Protein AF-A0A8K0U6N4-F1 (afdb_monomer_lite)

Structure (mmCIF, N/CA/C/O backbone):
data_AF-A0A8K0U6N4-F1
#
_entry.id   AF-A0A8K0U6N4-F1
#
loop_
_atom_site.group_PDB
_atom_site.id
_atom_site.type_symbol
_atom_site.label_atom_id
_atom_site.label_alt_id
_atom_site.label_comp_id
_atom_site.label_asym_id
_atom_site.label_entity_id
_atom_site.label_seq_id
_atom_site.pdbx_PDB_ins_code
_atom_site.Cartn_x
_atom_site.Cartn_y
_atom_site.Cartn_z
_atom_site.occupancy
_atom_site.B_iso_or_equiv
_atom_site.auth_seq_id
_atom_site.auth_comp_id
_atom_site.auth_asym_id
_atom_site.auth_atom_id
_atom_site.pdbx_PDB_model_num
ATOM 1 N N . MET A 1 1 ? 34.857 47.439 77.488 1.00 45.62 1 MET A N 1
ATOM 2 C CA . MET A 1 1 ? 34.926 46.274 76.583 1.00 45.62 1 MET A CA 1
ATOM 3 C C . MET A 1 1 ? 33.512 45.780 76.358 1.00 45.62 1 MET A C 1
ATOM 5 O O . MET A 1 1 ? 32.897 45.385 77.329 1.00 45.62 1 MET A O 1
ATOM 9 N N . VAL A 1 2 ? 33.003 45.946 75.138 1.00 42.19 2 VAL A N 1
ATOM 10 C CA . VAL A 1 2 ? 32.066 45.113 74.354 1.00 42.19 2 VAL A CA 1
ATOM 11 C C . VAL A 1 2 ? 31.707 46.017 73.170 1.00 42.19 2 VAL A C 1
ATOM 13 O O . VAL A 1 2 ? 31.103 47.072 73.342 1.00 42.19 2 VAL A O 1
ATOM 16 N N . ALA A 1 3 ? 32.222 45.656 71.997 1.00 39.75 3 ALA A N 1
ATOM 17 C CA . ALA A 1 3 ? 32.051 46.373 70.743 1.00 39.75 3 ALA A CA 1
ATOM 18 C C . ALA A 1 3 ? 30.715 45.976 70.097 1.00 39.75 3 ALA A C 1
ATOM 20 O O . ALA A 1 3 ? 30.423 44.788 69.971 1.00 39.75 3 ALA A O 1
ATOM 21 N N . GLY A 1 4 ? 29.921 46.972 69.701 1.00 43.84 4 GLY A N 1
ATOM 22 C CA . GLY A 1 4 ? 28.714 46.806 68.894 1.00 43.84 4 GLY A CA 1
ATOM 23 C C . GLY A 1 4 ? 29.023 47.072 67.423 1.00 43.84 4 GLY A C 1
ATOM 24 O O . GLY A 1 4 ? 29.523 48.141 67.078 1.00 43.84 4 GLY A O 1
ATOM 25 N N . ALA A 1 5 ? 28.745 46.086 66.574 1.00 53.66 5 ALA A N 1
ATOM 26 C CA . ALA A 1 5 ? 28.823 46.185 65.121 1.00 53.66 5 ALA A CA 1
ATOM 27 C C . ALA A 1 5 ? 27.539 46.821 64.547 1.00 53.66 5 ALA A C 1
ATOM 29 O O . ALA A 1 5 ? 26.450 46.486 65.022 1.00 53.66 5 ALA A O 1
ATOM 30 N N . PRO A 1 6 ? 27.623 47.693 63.525 1.00 60.56 6 PRO A N 1
ATOM 31 C CA . PRO A 1 6 ? 26.456 48.139 62.778 1.00 60.56 6 PRO A CA 1
ATOM 32 C C . PRO A 1 6 ? 26.225 47.314 61.501 1.00 60.56 6 PRO A C 1
ATOM 34 O O . PRO A 1 6 ? 27.148 46.795 60.878 1.00 60.56 6 PRO A O 1
ATOM 37 N N . LEU A 1 7 ? 24.943 47.224 61.152 1.00 50.50 7 LEU A N 1
ATOM 38 C CA . LEU A 1 7 ? 24.339 46.510 60.029 1.00 50.50 7 LEU A CA 1
ATOM 39 C C . LEU A 1 7 ? 24.737 47.095 58.663 1.00 50.50 7 LEU A C 1
ATOM 41 O O . LEU A 1 7 ? 24.575 48.293 58.425 1.00 50.50 7 LEU A O 1
ATOM 45 N N . GLU A 1 8 ? 25.162 46.228 57.741 1.00 49.00 8 GLU A N 1
ATOM 46 C CA . GLU A 1 8 ? 25.305 46.537 56.316 1.00 49.00 8 GLU A CA 1
ATOM 47 C C . GLU A 1 8 ? 23.951 46.439 55.595 1.00 49.00 8 GLU A C 1
ATOM 49 O O . GLU A 1 8 ? 23.263 45.417 55.615 1.00 49.00 8 GLU A O 1
ATOM 54 N N . SER A 1 9 ? 23.575 47.543 54.948 1.00 49.53 9 SER A N 1
ATOM 55 C CA . SER A 1 9 ? 22.410 47.681 54.076 1.00 49.53 9 SER A CA 1
ATOM 56 C C . SER A 1 9 ? 22.772 47.220 52.665 1.00 49.53 9 SER A C 1
ATOM 58 O O . SER A 1 9 ? 23.579 47.852 51.981 1.00 49.53 9 SER A O 1
ATOM 60 N N . ASN A 1 10 ? 22.178 46.110 52.229 1.00 49.31 10 ASN A N 1
ATOM 61 C CA . ASN A 1 10 ? 22.407 45.536 50.910 1.00 49.31 10 ASN A CA 1
ATOM 62 C C . ASN A 1 10 ? 21.401 46.127 49.904 1.00 49.31 10 ASN A C 1
ATOM 64 O O . ASN A 1 10 ? 20.212 45.804 49.916 1.00 49.31 10 ASN A O 1
ATOM 68 N N . ARG A 1 11 ? 21.883 47.027 49.037 1.00 43.56 11 ARG A N 1
ATOM 69 C CA . ARG A 1 11 ? 21.166 47.535 47.857 1.00 43.56 11 ARG A CA 1
ATOM 70 C C . ARG A 1 11 ? 21.052 46.412 46.823 1.00 43.56 11 ARG A C 1
ATOM 72 O O . ARG A 1 11 ? 22.068 45.903 46.361 1.00 43.56 11 ARG A O 1
ATOM 79 N N . HIS A 1 12 ? 19.840 46.077 46.394 1.00 52.84 12 HIS A N 1
ATOM 80 C CA . HIS A 1 12 ? 19.612 45.381 45.126 1.00 52.84 12 HIS A CA 1
ATOM 81 C C . HIS A 1 12 ? 18.947 46.344 44.144 1.00 52.84 12 HIS A C 1
ATOM 83 O O . HIS A 1 12 ? 17.895 46.918 44.419 1.00 52.84 12 HIS A O 1
ATOM 89 N N . GLN A 1 13 ? 19.637 46.559 43.025 1.00 50.81 13 GLN A N 1
ATOM 90 C CA . GLN A 1 13 ? 19.155 47.273 41.851 1.00 50.81 13 GLN A CA 1
ATOM 91 C C . GLN A 1 13 ? 18.183 46.369 41.089 1.00 50.81 13 GLN A C 1
ATOM 93 O O . GLN A 1 13 ? 18.574 45.317 40.590 1.00 50.81 13 GLN A O 1
ATOM 98 N N . SER A 1 14 ? 16.934 46.807 40.970 1.00 45.50 14 SER A N 1
ATOM 99 C CA . SER A 1 14 ? 15.988 46.293 39.983 1.00 45.50 14 SER A CA 1
ATOM 100 C C . SER A 1 14 ? 16.224 47.033 38.666 1.00 45.50 14 SER A C 1
ATOM 102 O O . SER A 1 14 ? 16.053 48.249 38.605 1.00 45.50 14 SER A O 1
ATOM 104 N N . GLN A 1 15 ? 16.640 46.316 37.621 1.00 49.53 15 GLN A N 1
ATOM 105 C CA . GLN A 1 15 ? 16.594 46.820 36.250 1.00 49.53 15 GLN A CA 1
ATOM 106 C C . GLN A 1 15 ? 15.197 46.568 35.680 1.00 49.53 15 GLN A C 1
ATOM 108 O O . GLN A 1 15 ? 14.804 45.432 35.423 1.00 49.53 15 GLN A O 1
ATOM 113 N N . GLU A 1 16 ? 14.459 47.656 35.490 1.00 44.66 16 GLU A N 1
ATOM 114 C CA . GLU A 1 16 ? 13.289 47.730 34.623 1.00 44.66 16 GLU A CA 1
ATOM 115 C C . GLU A 1 16 ? 13.753 47.596 33.164 1.00 44.66 16 GLU A C 1
ATOM 117 O O . GLU A 1 16 ? 14.616 48.352 32.715 1.00 44.66 16 GLU A O 1
ATOM 122 N N . HIS A 1 17 ? 13.190 46.646 32.409 1.00 46.03 17 HIS A N 1
ATOM 123 C CA . HIS A 1 17 ? 13.290 46.655 30.949 1.00 46.03 17 HIS A CA 1
ATOM 124 C C . HIS A 1 17 ? 11.939 47.020 30.350 1.00 46.03 17 HIS A C 1
ATOM 126 O O . HIS A 1 17 ? 10.897 46.447 30.668 1.00 46.03 17 HIS A O 1
ATOM 132 N N . ASN A 1 18 ? 12.012 48.059 29.532 1.00 50.31 18 ASN A N 1
ATOM 133 C CA . ASN A 1 18 ? 10.928 48.915 29.118 1.00 50.31 18 ASN A CA 1
ATOM 134 C C . ASN A 1 18 ? 10.265 48.397 27.835 1.00 50.31 18 ASN A C 1
ATOM 136 O O . ASN A 1 18 ? 10.856 47.689 27.021 1.00 50.31 18 ASN A O 1
ATOM 140 N N . GLN A 1 19 ? 9.002 48.768 27.699 1.00 46.59 19 GLN A N 1
ATOM 141 C CA . GLN A 1 19 ? 8.044 48.338 26.694 1.00 46.59 19 GLN A CA 1
ATOM 142 C C . GLN A 1 19 ? 8.405 48.888 25.306 1.00 46.59 19 GLN A C 1
ATOM 144 O O . GLN A 1 19 ? 8.585 50.095 25.149 1.00 46.59 19 GLN A O 1
ATOM 149 N N . HIS A 1 20 ? 8.420 48.039 24.272 1.00 49.59 20 HIS A N 1
ATOM 150 C CA . HIS A 1 20 ? 8.428 48.503 22.884 1.00 49.59 20 HIS A CA 1
ATOM 151 C C . HIS A 1 20 ? 7.026 48.459 22.274 1.00 49.59 20 HIS A C 1
ATOM 153 O O . HIS A 1 20 ? 6.472 47.421 21.923 1.00 49.59 20 HIS A O 1
ATOM 159 N N . HIS A 1 21 ? 6.487 49.667 22.161 1.00 44.38 21 HIS A N 1
ATOM 160 C CA . HIS A 1 21 ? 5.320 50.091 21.408 1.00 44.38 21 HIS A CA 1
ATOM 161 C C . HIS A 1 21 ? 5.663 50.094 19.903 1.00 44.38 21 HIS A C 1
ATOM 163 O O . HIS A 1 21 ? 6.606 50.778 19.498 1.00 44.38 21 HIS A O 1
ATOM 169 N N . HIS A 1 22 ? 4.918 49.377 19.055 1.00 50.81 22 HIS A N 1
ATOM 170 C CA . HIS A 1 22 ? 4.984 49.554 17.598 1.00 50.81 22 HIS A CA 1
ATOM 171 C C . HIS A 1 22 ? 3.608 49.895 17.035 1.00 50.81 22 HIS A C 1
ATOM 173 O O . HIS A 1 22 ? 2.690 49.080 16.991 1.00 50.81 22 HIS A O 1
ATOM 179 N N . GLN A 1 23 ? 3.505 51.163 16.641 1.00 49.72 23 GLN A N 1
ATOM 180 C CA . GLN A 1 23 ? 2.385 51.765 15.942 1.00 49.72 23 GLN A CA 1
ATOM 181 C C . GLN A 1 23 ? 2.444 51.464 14.442 1.00 49.72 23 GLN A C 1
ATOM 183 O O . GLN A 1 23 ? 3.504 51.334 13.832 1.00 49.72 23 GLN A O 1
ATOM 188 N N . HIS A 1 24 ? 1.248 51.419 13.867 1.00 44.00 24 HIS A N 1
ATOM 189 C CA . HIS A 1 24 ? 0.934 51.357 12.450 1.00 44.00 24 HIS A CA 1
ATOM 190 C C . HIS A 1 24 ? 1.654 52.406 11.587 1.00 44.00 24 HIS A C 1
ATOM 192 O O . HIS A 1 24 ? 1.633 53.596 11.900 1.00 44.00 24 HIS A O 1
ATOM 198 N N . ARG A 1 25 ? 2.092 51.998 10.385 1.00 40.59 25 ARG A N 1
ATOM 199 C CA . ARG A 1 25 ? 1.968 52.841 9.184 1.00 40.59 25 ARG A CA 1
ATOM 200 C C . ARG A 1 25 ? 1.923 52.004 7.891 1.00 40.59 25 ARG A C 1
ATOM 202 O O . ARG A 1 25 ? 2.748 51.108 7.735 1.00 40.59 25 ARG A O 1
ATOM 209 N N . PRO A 1 26 ? 0.995 52.289 6.957 1.00 52.84 26 PRO A N 1
ATOM 210 C CA . PRO A 1 26 ? 0.909 51.609 5.667 1.00 52.84 26 PRO A CA 1
ATOM 211 C C . PRO A 1 26 ? 1.826 52.263 4.620 1.00 52.84 26 PRO A C 1
ATOM 213 O O . PRO A 1 26 ? 1.837 53.487 4.470 1.00 52.84 26 PRO A O 1
ATOM 216 N N . SER A 1 27 ? 2.548 51.441 3.854 1.00 47.81 27 SER A N 1
ATOM 217 C CA . SER A 1 27 ? 3.303 51.882 2.677 1.00 47.81 27 SER A CA 1
ATOM 218 C C . SER A 1 27 ? 2.513 51.667 1.385 1.00 47.81 27 SER A C 1
ATOM 220 O O . SER A 1 27 ? 2.108 50.565 1.027 1.00 47.81 27 SER A O 1
ATOM 222 N N . ARG A 1 28 ? 2.326 52.809 0.725 1.00 40.88 28 ARG A N 1
ATOM 223 C CA . ARG A 1 28 ? 1.897 53.113 -0.644 1.00 40.88 28 ARG A CA 1
ATOM 224 C C . ARG A 1 28 ? 2.209 52.032 -1.696 1.00 40.88 28 ARG A C 1
ATOM 226 O O . ARG A 1 28 ? 3.366 51.692 -1.917 1.00 40.88 28 ARG A O 1
ATOM 233 N N . ARG A 1 29 ? 1.175 51.622 -2.443 1.00 48.38 29 ARG A N 1
ATOM 234 C CA . ARG A 1 29 ? 1.291 51.101 -3.818 1.00 48.38 29 ARG A CA 1
ATOM 235 C C . ARG A 1 29 ? 1.344 52.279 -4.803 1.00 48.38 29 ARG A C 1
ATOM 237 O O . ARG A 1 29 ? 0.510 53.176 -4.669 1.00 48.38 29 ARG A O 1
ATOM 244 N N . PRO A 1 30 ? 2.244 52.286 -5.798 1.00 50.94 30 PRO A N 1
ATOM 245 C CA . PRO A 1 30 ? 2.120 53.169 -6.948 1.00 50.94 30 PRO A CA 1
ATOM 246 C C . PRO A 1 30 ? 1.080 52.643 -7.948 1.00 50.94 30 PRO A C 1
ATOM 248 O O . PRO A 1 30 ? 0.985 51.446 -8.220 1.00 50.94 30 PRO A O 1
ATOM 251 N N . GLN A 1 31 ? 0.296 53.591 -8.458 1.00 43.12 31 GLN A N 1
ATOM 252 C CA . GLN A 1 31 ? -0.611 53.478 -9.595 1.00 43.12 31 GLN A CA 1
ATOM 253 C C . GLN A 1 31 ? 0.171 53.165 -10.878 1.00 43.12 31 GLN A C 1
ATOM 255 O O . GLN A 1 31 ? 1.184 53.807 -11.149 1.00 43.12 31 GLN A O 1
ATOM 260 N N . GLN A 1 32 ? -0.361 52.269 -11.708 1.00 47.28 32 GLN A N 1
ATOM 261 C CA . GLN A 1 32 ? -0.166 52.318 -13.155 1.00 47.28 32 GLN A CA 1
ATOM 262 C C . GLN A 1 32 ? -1.549 52.329 -13.810 1.00 47.28 32 GLN A C 1
ATOM 264 O O . GLN A 1 32 ? -2.402 51.489 -13.521 1.00 47.28 32 GLN A O 1
ATOM 269 N N . GLN A 1 33 ? -1.767 53.382 -14.592 1.00 46.66 33 GLN A N 1
ATOM 270 C CA . GLN A 1 33 ? -2.938 53.650 -15.418 1.00 46.66 33 GLN A CA 1
ATOM 271 C C . GLN A 1 33 ? -2.837 52.919 -16.773 1.00 46.66 33 GLN A C 1
ATOM 273 O O . GLN A 1 33 ? -1.771 52.394 -17.095 1.00 46.66 33 GLN A O 1
ATOM 278 N N . PRO A 1 34 ? -3.943 52.863 -17.541 1.00 55.12 34 PRO A N 1
ATOM 279 C CA . PRO A 1 34 ? -4.076 52.053 -18.747 1.00 55.12 34 PRO A CA 1
ATOM 280 C C . PRO A 1 34 ? -3.639 52.816 -20.006 1.00 55.12 34 PRO A C 1
ATOM 282 O O . PRO A 1 34 ? -3.883 54.016 -20.111 1.00 55.12 34 PRO A O 1
ATOM 285 N N . GLU A 1 35 ? -3.085 52.108 -20.991 1.00 43.91 35 GLU A N 1
ATOM 286 C CA . GLU A 1 35 ? -2.998 52.606 -22.367 1.00 43.91 35 GLU A CA 1
ATOM 287 C C . GLU A 1 35 ? -4.100 51.984 -23.229 1.00 43.91 35 GLU A C 1
ATOM 289 O O . GLU A 1 35 ? -4.393 50.788 -23.166 1.00 43.91 35 GLU A O 1
ATOM 294 N N . GLN A 1 36 ? -4.728 52.858 -24.007 1.00 45.41 36 GLN A N 1
ATOM 295 C CA . GLN A 1 36 ? -5.829 52.630 -24.927 1.00 45.41 36 GLN A CA 1
ATOM 296 C C . GLN A 1 36 ? -5.455 53.314 -26.258 1.00 45.41 36 GLN A C 1
ATOM 298 O O . GLN A 1 36 ? -4.772 54.337 -26.224 1.00 45.41 36 GLN A O 1
ATOM 303 N N . TYR A 1 37 ? -5.998 52.791 -27.369 1.00 38.38 37 TYR A N 1
ATOM 304 C CA . TYR A 1 37 ? -5.916 53.239 -28.781 1.00 38.38 37 TYR A CA 1
ATOM 305 C C . TYR A 1 37 ? -4.653 52.763 -29.543 1.00 38.38 37 TYR A C 1
ATOM 307 O O . TYR A 1 37 ? -3.554 52.814 -29.017 1.00 38.38 37 TYR A O 1
ATOM 315 N N . ASP A 1 38 ? -4.741 52.151 -30.733 1.00 41.00 38 ASP A N 1
ATOM 316 C CA . ASP A 1 38 ? -5.473 52.620 -31.918 1.00 41.00 38 ASP A CA 1
ATOM 317 C C . ASP A 1 38 ? -6.154 51.537 -32.785 1.00 41.00 38 ASP A C 1
ATOM 319 O O . ASP A 1 38 ? -5.669 50.418 -32.968 1.00 41.00 38 ASP A O 1
ATOM 323 N N . LEU A 1 39 ? -7.277 51.954 -33.381 1.00 45.25 39 LEU A N 1
ATOM 324 C CA . LEU A 1 39 ? -7.905 51.384 -34.573 1.00 45.25 39 LEU A CA 1
ATOM 325 C C . LEU A 1 39 ? -7.041 51.687 -35.809 1.00 45.25 39 LEU A C 1
ATOM 327 O O . LEU A 1 39 ? -6.725 52.850 -36.051 1.00 45.25 39 LEU A O 1
ATOM 331 N N . GLN A 1 40 ? -6.849 50.713 -36.705 1.00 41.75 40 GLN A N 1
ATOM 332 C CA . GLN A 1 40 ? -6.892 51.044 -38.130 1.00 41.75 40 GLN A CA 1
ATOM 333 C C . GLN A 1 40 ? -7.451 49.921 -39.004 1.00 41.75 40 GLN A C 1
ATOM 335 O O . GLN A 1 40 ? -7.125 48.741 -38.905 1.00 41.75 40 GLN A O 1
ATOM 340 N N . GLU A 1 41 ? -8.363 50.380 -39.842 1.00 45.12 41 GLU A N 1
ATOM 341 C CA . GLU A 1 41 ? -9.251 49.719 -40.772 1.00 45.12 41 GLU A CA 1
ATOM 342 C C . GLU A 1 41 ? -8.537 49.485 -42.112 1.00 45.12 41 GLU A C 1
ATOM 344 O O . GLU A 1 41 ? -7.894 50.390 -42.640 1.00 45.12 41 GLU A O 1
ATOM 349 N N . SER A 1 42 ? -8.670 48.300 -42.716 1.00 42.00 42 SER A N 1
ATOM 350 C CA . SER A 1 42 ? -8.530 48.135 -44.172 1.00 42.00 42 SER A CA 1
ATOM 351 C C . SER A 1 42 ? -9.310 46.915 -44.661 1.00 42.00 42 SER A C 1
ATOM 353 O O . SER A 1 42 ? -8.859 45.774 -44.585 1.00 42.00 42 SER A O 1
ATOM 355 N N . GLN A 1 43 ? -10.495 47.169 -45.210 1.00 46.34 43 GLN A N 1
ATOM 356 C CA . GLN A 1 43 ? -11.152 46.264 -46.149 1.00 46.34 43 GLN A CA 1
ATOM 357 C C . GLN A 1 43 ? -10.506 46.416 -47.536 1.00 46.34 43 GLN A C 1
ATOM 359 O O . GLN A 1 43 ? -10.302 47.549 -47.971 1.00 46.34 43 GLN A O 1
ATOM 364 N N . LYS A 1 44 ? -10.290 45.310 -48.269 1.00 43.00 44 LYS A N 1
ATOM 365 C CA . LYS A 1 44 ? -10.818 45.089 -49.641 1.00 43.00 44 LYS A CA 1
ATOM 366 C C . LYS A 1 44 ? -10.263 43.821 -50.319 1.00 43.00 44 LYS A C 1
ATOM 368 O O . LYS A 1 44 ? -9.069 43.663 -50.511 1.00 43.00 44 LYS A O 1
ATOM 373 N N . HIS A 1 45 ? -11.217 42.981 -50.735 1.00 40.31 45 HIS A N 1
ATOM 374 C CA . HIS A 1 45 ? -11.318 42.191 -51.975 1.00 40.31 45 HIS A CA 1
ATOM 375 C C . HIS A 1 45 ? -10.081 41.572 -52.659 1.00 40.31 45 HIS A C 1
ATOM 377 O O . HIS A 1 45 ? -9.264 42.281 -53.231 1.00 40.31 45 HIS A O 1
ATOM 383 N N . THR A 1 46 ? -10.127 40.245 -52.876 1.00 39.88 46 THR A N 1
ATOM 384 C CA . THR A 1 46 ? -10.272 39.572 -54.205 1.00 39.88 46 THR A CA 1
ATOM 385 C C . THR A 1 46 ? -10.322 38.037 -54.023 1.00 39.88 46 THR A C 1
ATOM 387 O O . THR A 1 46 ? -9.492 37.455 -53.344 1.00 39.88 46 THR A O 1
ATOM 390 N N . LYS A 1 47 ? -11.453 37.387 -54.339 1.00 41.06 47 LYS A N 1
ATOM 391 C CA . LYS A 1 47 ? -11.735 36.553 -55.534 1.00 41.06 47 LYS A CA 1
ATOM 392 C C . LYS A 1 47 ? -10.833 35.318 -55.758 1.00 41.06 47 LYS A C 1
ATOM 394 O O . LYS A 1 47 ? -9.683 35.447 -56.141 1.00 41.06 47 LYS A O 1
ATOM 399 N N . ASN A 1 48 ? -11.494 34.154 -55.686 1.00 43.16 48 ASN A N 1
ATOM 400 C CA . ASN A 1 48 ? -11.344 32.930 -56.491 1.00 43.16 48 ASN A CA 1
ATOM 401 C C . ASN A 1 48 ? -9.940 32.382 -56.796 1.00 43.16 48 ASN A C 1
ATOM 403 O O . ASN A 1 48 ? -9.228 32.932 -57.631 1.00 43.16 48 ASN A O 1
ATOM 407 N N . LYS A 1 49 ? -9.705 31.127 -56.382 1.00 41.59 49 LYS A N 1
ATOM 408 C CA . LYS A 1 49 ? -9.493 30.022 -57.339 1.00 41.59 49 LYS A CA 1
ATOM 409 C C . LYS A 1 49 ? -9.640 28.647 -56.684 1.00 41.59 49 LYS A C 1
ATOM 411 O O . LYS A 1 49 ? -9.008 28.329 -55.685 1.00 41.59 49 LYS A O 1
ATOM 416 N N . GLN A 1 50 ? -10.502 27.854 -57.313 1.00 46.69 50 GLN A N 1
ATOM 417 C CA . GLN A 1 50 ? -10.606 26.406 -57.194 1.00 46.69 50 GLN A CA 1
ATOM 418 C C . GLN A 1 50 ? -9.252 25.749 -57.496 1.00 46.69 50 GLN A C 1
ATOM 420 O O . GLN A 1 50 ? -8.549 26.171 -58.414 1.00 46.69 50 GLN A O 1
ATOM 425 N N . GLY A 1 51 ? -8.924 24.685 -56.765 1.00 37.53 51 GLY A N 1
ATOM 426 C CA . GLY A 1 51 ? -7.706 23.915 -56.991 1.00 37.53 51 GLY A CA 1
ATOM 427 C C . GLY A 1 51 ? -7.694 22.589 -56.242 1.00 37.53 51 GLY A C 1
ATOM 428 O O . GLY A 1 51 ? -7.160 22.509 -55.148 1.00 37.53 51 GLY A O 1
ATOM 429 N N . TYR A 1 52 ? -8.287 21.577 -56.875 1.00 38.22 52 TYR A N 1
ATOM 430 C CA . TYR A 1 52 ? -7.856 20.176 -56.910 1.00 38.22 52 TYR A CA 1
ATOM 431 C C . TYR A 1 52 ? -7.541 19.409 -55.611 1.00 38.22 52 TYR A C 1
ATOM 433 O O . TYR A 1 52 ? -6.536 19.598 -54.932 1.00 38.22 52 TYR A O 1
ATOM 441 N N . TYR A 1 53 ? -8.361 18.377 -55.406 1.00 45.41 53 TYR A N 1
ATOM 442 C CA . TYR A 1 53 ? -8.115 17.210 -54.571 1.00 45.41 53 TYR A CA 1
ATOM 443 C C . TYR A 1 53 ? -6.781 16.522 -54.900 1.00 45.41 53 TYR A C 1
ATOM 445 O O . TYR A 1 53 ? -6.534 16.133 -56.042 1.00 45.41 53 TYR A O 1
ATOM 453 N N . LYS A 1 54 ? -5.981 16.241 -53.868 1.00 43.06 54 LYS A N 1
ATOM 454 C CA . LYS A 1 54 ? -5.029 15.124 -53.876 1.00 43.06 54 LYS A CA 1
ATOM 455 C C . LYS A 1 54 ? -5.062 14.446 -52.509 1.00 43.06 54 LYS A C 1
ATOM 457 O O . LYS A 1 54 ? -4.397 14.856 -51.567 1.00 43.06 54 LYS A O 1
ATOM 462 N N . GLN A 1 55 ? -5.901 13.417 -52.406 1.00 45.34 55 GLN A N 1
ATOM 463 C CA . GLN A 1 55 ? -5.872 12.468 -51.300 1.00 45.34 55 GLN A CA 1
ATOM 464 C C . GLN A 1 55 ? -4.586 11.644 -51.419 1.00 45.34 55 GLN A C 1
ATOM 466 O O . GLN A 1 55 ? -4.516 10.683 -52.183 1.00 45.34 55 GLN A O 1
ATOM 471 N N . THR A 1 56 ? -3.550 12.016 -50.674 1.00 40.47 56 THR A N 1
ATOM 472 C CA . THR A 1 56 ? -2.440 1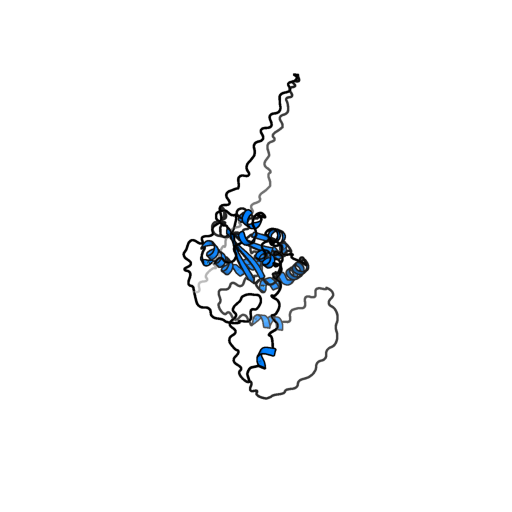1.111 -50.380 1.00 40.47 56 THR A CA 1
ATOM 473 C C . THR A 1 56 ? -2.905 10.148 -49.299 1.00 40.47 56 THR A C 1
ATOM 475 O O . THR A 1 56 ? -2.960 10.447 -48.109 1.00 40.47 56 THR A O 1
ATOM 478 N N . LYS A 1 57 ? -3.302 8.961 -49.754 1.00 46.12 57 LYS A N 1
ATOM 479 C CA . LYS A 1 57 ? -3.596 7.799 -48.924 1.00 46.12 57 LYS A CA 1
ATOM 480 C C . LYS A 1 57 ? -2.269 7.261 -48.380 1.00 46.12 57 LYS A C 1
ATOM 482 O O . LYS A 1 57 ? -1.741 6.272 -48.874 1.00 46.12 57 LYS A O 1
ATOM 487 N N . THR A 1 58 ? -1.703 7.942 -47.388 1.00 42.91 58 THR A N 1
ATOM 488 C CA . THR A 1 58 ? -0.601 7.395 -46.596 1.00 42.91 58 THR A CA 1
ATOM 489 C C . THR A 1 58 ? -1.195 6.300 -45.723 1.00 42.91 58 THR A C 1
ATOM 491 O O . THR A 1 58 ? -1.805 6.572 -44.689 1.00 42.91 58 THR A O 1
ATOM 494 N N . GLN A 1 59 ? -1.063 5.051 -46.173 1.00 50.53 59 GLN A N 1
ATOM 495 C CA . GLN A 1 59 ? -1.174 3.887 -45.305 1.00 50.53 59 GLN A CA 1
ATOM 496 C C . GLN A 1 59 ? -0.130 4.057 -44.197 1.00 50.53 59 GLN A C 1
ATOM 498 O O . GLN A 1 59 ? 1.042 3.734 -44.371 1.00 50.53 59 GLN A O 1
ATOM 503 N N . LYS A 1 60 ? -0.554 4.603 -43.053 1.00 44.00 60 LYS A N 1
ATOM 504 C CA . LYS A 1 60 ? 0.124 4.358 -41.787 1.00 44.00 60 LYS A CA 1
ATOM 505 C C . LYS A 1 60 ? 0.011 2.857 -41.554 1.00 44.00 60 LYS A C 1
ATOM 507 O O . LYS A 1 60 ? -1.036 2.377 -41.127 1.00 44.00 60 LYS A O 1
ATOM 512 N N . GLN A 1 61 ? 1.072 2.124 -41.882 1.00 42.59 61 GLN A N 1
ATOM 513 C CA . GLN A 1 61 ? 1.329 0.863 -41.205 1.00 42.59 61 GLN A CA 1
ATOM 514 C C . GLN A 1 61 ? 1.216 1.153 -39.704 1.00 42.59 61 GLN A C 1
ATOM 516 O O . GLN A 1 61 ? 1.816 2.135 -39.247 1.00 42.59 61 GLN A O 1
ATOM 521 N N . PRO A 1 62 ? 0.426 0.386 -38.937 1.00 44.72 62 PRO A N 1
ATOM 522 C CA . PRO A 1 62 ? 0.560 0.431 -37.498 1.00 44.72 62 PRO A CA 1
ATOM 523 C C . PRO A 1 62 ? 2.010 0.042 -37.218 1.00 44.72 62 PRO A C 1
ATOM 525 O O . PRO A 1 62 ? 2.415 -1.091 -37.472 1.00 44.72 62 PRO A O 1
ATOM 528 N N . GLN A 1 63 ? 2.813 1.014 -36.781 1.00 41.47 63 GLN A N 1
ATOM 529 C CA . GLN A 1 63 ? 4.038 0.711 -36.064 1.00 41.47 63 GLN A CA 1
ATOM 530 C C . GLN A 1 63 ? 3.579 -0.146 -34.891 1.00 41.47 63 GLN A C 1
ATOM 532 O O . GLN A 1 63 ? 2.987 0.361 -33.942 1.00 41.47 63 GLN A O 1
ATOM 537 N N . GLN A 1 64 ? 3.759 -1.460 -35.017 1.00 47.97 64 GLN A N 1
ATOM 538 C CA . GLN A 1 64 ? 3.885 -2.320 -33.860 1.00 47.97 64 GLN A CA 1
ATOM 539 C C . GLN A 1 64 ? 5.030 -1.695 -33.070 1.00 47.97 64 GLN A C 1
ATOM 541 O O . GLN A 1 64 ? 6.189 -1.798 -33.474 1.00 47.97 64 GLN A O 1
ATOM 546 N N . GLU A 1 65 ? 4.689 -0.934 -32.026 1.00 52.88 65 GLU A N 1
ATOM 547 C CA . GLU A 1 65 ? 5.633 -0.631 -30.961 1.00 52.88 65 GLU A CA 1
ATOM 548 C C . GLU A 1 65 ? 6.249 -1.979 -30.610 1.00 52.88 65 GLU A C 1
ATOM 550 O O . GLU A 1 65 ? 5.534 -2.896 -30.205 1.00 52.88 65 GLU A O 1
ATOM 555 N N . GLN A 1 66 ? 7.542 -2.134 -30.902 1.00 48.62 66 GLN A N 1
ATOM 556 C CA . GLN A 1 66 ? 8.303 -3.291 -30.468 1.00 48.62 66 GLN A CA 1
ATOM 557 C C . GLN A 1 66 ? 8.155 -3.327 -28.956 1.00 48.62 66 GLN A C 1
ATOM 559 O O . GLN A 1 66 ? 8.748 -2.521 -28.239 1.00 48.62 66 GLN A O 1
ATOM 564 N N . GLU A 1 67 ? 7.270 -4.204 -28.500 1.00 55.78 67 GLU A N 1
ATOM 565 C CA . GLU A 1 67 ? 7.022 -4.463 -27.101 1.00 55.78 67 GLU A CA 1
ATOM 566 C C . GLU A 1 67 ? 8.327 -5.039 -26.565 1.00 55.78 67 GLU A C 1
ATOM 568 O O . GLU A 1 67 ? 8.654 -6.206 -26.779 1.00 55.78 67 GLU A O 1
ATOM 573 N N . VAL A 1 68 ? 9.150 -4.165 -25.979 1.00 60.53 68 VAL A N 1
ATOM 574 C CA . VAL A 1 68 ? 10.375 -4.562 -25.297 1.00 60.53 68 VAL A CA 1
ATOM 575 C C . VAL A 1 68 ? 9.913 -5.459 -24.163 1.00 60.53 68 VAL A C 1
ATOM 577 O O . VAL A 1 68 ? 9.370 -4.989 -23.164 1.00 60.53 68 VAL A O 1
ATOM 580 N N . HIS A 1 69 ? 10.030 -6.763 -24.389 1.00 60.81 69 HIS A N 1
ATOM 581 C CA . HIS A 1 69 ? 9.632 -7.779 -23.442 1.00 60.81 69 HIS A CA 1
ATOM 582 C C . HIS A 1 69 ? 10.477 -7.575 -22.185 1.00 60.81 69 HIS A C 1
ATOM 584 O O . HIS A 1 69 ? 11.688 -7.820 -22.197 1.00 60.81 69 HIS A O 1
ATOM 590 N N . ASP A 1 70 ? 9.839 -7.062 -21.128 1.00 62.66 70 ASP A N 1
ATOM 591 C CA . ASP A 1 70 ? 10.431 -6.868 -19.807 1.00 62.66 70 ASP A CA 1
ATOM 592 C C . ASP A 1 70 ? 10.823 -8.232 -19.254 1.00 62.66 70 ASP A C 1
ATOM 594 O O . ASP A 1 70 ? 10.083 -8.894 -18.526 1.00 62.66 70 ASP A O 1
ATOM 598 N N . THR A 1 71 ? 12.002 -8.683 -19.649 1.00 61.09 71 THR A N 1
ATOM 599 C CA . THR A 1 71 ? 12.550 -9.944 -19.196 1.00 61.09 71 THR A CA 1
ATOM 600 C C . THR A 1 71 ? 13.194 -9.640 -17.857 1.00 61.09 71 THR A C 1
ATOM 602 O O . THR A 1 71 ? 14.377 -9.320 -17.774 1.00 61.09 71 THR A O 1
ATOM 605 N N . TRP A 1 72 ? 12.381 -9.650 -16.800 1.00 58.47 72 TRP A N 1
ATOM 606 C CA . TRP A 1 72 ? 12.886 -9.697 -15.435 1.00 58.47 72 TRP A CA 1
ATOM 607 C C . TRP A 1 72 ? 13.806 -10.910 -15.350 1.00 58.47 72 TRP A C 1
ATOM 609 O O . TRP A 1 72 ? 13.338 -12.038 -15.463 1.00 58.47 72 TRP A O 1
ATOM 619 N N . GLY A 1 73 ? 15.112 -10.652 -15.277 1.00 44.53 73 GLY A N 1
ATOM 620 C CA . GLY A 1 73 ? 16.164 -11.611 -15.591 1.00 44.53 73 GLY A CA 1
ATOM 621 C C . GLY A 1 73 ? 15.909 -13.027 -15.078 1.00 44.53 73 GLY A C 1
ATOM 622 O O . GLY A 1 73 ? 16.192 -13.337 -13.924 1.00 44.53 73 GLY A O 1
ATOM 623 N N . VAL A 1 74 ? 15.500 -13.908 -15.992 1.00 39.47 74 VAL A N 1
ATOM 624 C CA . VAL A 1 74 ? 15.850 -15.336 -15.978 1.00 39.47 74 VAL A CA 1
ATOM 625 C C . VAL A 1 74 ? 17.250 -15.453 -16.598 1.00 39.47 74 VAL A C 1
ATOM 627 O O . VAL A 1 74 ? 17.472 -16.115 -17.602 1.00 39.47 74 VAL A O 1
ATOM 630 N N . GLY A 1 75 ? 18.192 -14.679 -16.059 1.00 39.25 75 GLY A N 1
ATOM 631 C CA . GLY A 1 75 ? 19.597 -14.665 -16.447 1.00 39.25 75 GLY A CA 1
ATOM 632 C C . GLY A 1 75 ? 20.403 -15.201 -15.279 1.00 39.25 75 GLY A C 1
ATOM 633 O O . GLY A 1 75 ? 20.899 -14.425 -14.469 1.00 39.25 75 GLY A O 1
ATOM 634 N N . GLY A 1 76 ? 20.439 -16.525 -15.154 1.00 37.06 76 GLY A N 1
ATOM 635 C CA . GLY A 1 76 ? 21.146 -17.234 -14.093 1.00 37.06 76 GLY A CA 1
ATOM 636 C C . GLY A 1 76 ? 20.589 -18.640 -13.924 1.00 37.06 76 GLY A C 1
ATOM 637 O O . GLY A 1 76 ? 19.561 -18.807 -13.276 1.00 37.06 76 GLY A O 1
ATOM 638 N N . GLU A 1 77 ? 21.248 -19.594 -14.583 1.00 38.56 77 GLU A N 1
ATOM 639 C CA . GLU A 1 77 ? 21.245 -21.048 -14.365 1.00 38.56 77 GLU A CA 1
ATOM 640 C C . GLU A 1 77 ? 20.337 -21.556 -13.231 1.00 38.56 77 GLU A C 1
ATOM 642 O O . GLU A 1 77 ? 20.746 -21.660 -12.076 1.00 38.56 77 GLU A O 1
ATOM 647 N N . TRP A 1 78 ? 19.115 -21.959 -13.575 1.00 39.47 78 TRP A N 1
ATOM 648 C CA . TRP A 1 78 ? 18.421 -22.979 -12.796 1.00 39.47 78 TRP A CA 1
ATOM 649 C C . TRP A 1 78 ? 18.819 -24.314 -13.409 1.00 39.47 78 TRP A C 1
ATOM 651 O O . TRP A 1 78 ? 18.295 -24.701 -14.451 1.00 39.47 78 TRP A O 1
ATOM 661 N N . TYR A 1 79 ? 19.821 -24.958 -12.810 1.00 39.59 79 TYR A N 1
ATOM 662 C CA . TYR A 1 79 ? 20.126 -26.350 -13.101 1.00 39.59 79 TYR A CA 1
ATOM 663 C C . TYR A 1 79 ? 18.880 -27.187 -12.821 1.00 39.59 79 TYR A C 1
ATOM 665 O O . TYR A 1 79 ? 18.335 -27.190 -11.716 1.00 39.59 79 TYR A O 1
ATOM 673 N N . ASP A 1 80 ? 18.452 -27.858 -13.877 1.00 44.66 80 ASP A N 1
ATOM 674 C CA . ASP A 1 80 ? 17.445 -28.897 -13.918 1.00 44.66 80 ASP A CA 1
ATOM 675 C C . ASP A 1 80 ? 17.960 -30.105 -13.123 1.00 44.66 80 ASP A C 1
ATOM 677 O O . ASP A 1 80 ? 18.712 -30.936 -13.632 1.00 44.66 80 ASP A O 1
ATOM 681 N N . HIS A 1 81 ? 17.637 -30.153 -11.828 1.00 41.88 81 HIS A N 1
ATOM 682 C CA . HIS A 1 81 ? 17.746 -31.379 -11.047 1.00 41.88 81 HIS A CA 1
ATOM 683 C C . HIS A 1 81 ? 16.409 -32.107 -11.110 1.00 41.88 81 HIS A C 1
ATOM 685 O O . HIS A 1 81 ? 15.503 -31.896 -10.303 1.00 41.88 81 HIS A O 1
ATOM 691 N N . HIS A 1 82 ? 16.337 -32.953 -12.128 1.00 44.84 82 HIS A N 1
ATOM 692 C CA . HIS A 1 82 ? 15.411 -34.057 -12.246 1.00 44.84 82 HIS A CA 1
ATOM 693 C C . HIS A 1 82 ? 15.553 -35.041 -11.067 1.00 44.84 82 HIS A C 1
ATOM 695 O O . HIS A 1 82 ? 16.658 -35.298 -10.586 1.00 44.84 82 HIS A O 1
ATOM 701 N N . ASP A 1 83 ? 14.403 -35.614 -10.712 1.00 43.41 83 ASP A N 1
ATOM 702 C CA . ASP A 1 83 ? 14.178 -36.890 -10.025 1.00 43.41 83 ASP A CA 1
ATOM 703 C C . ASP A 1 83 ? 14.304 -36.929 -8.489 1.00 43.41 83 ASP A C 1
ATOM 705 O O . ASP A 1 83 ? 15.372 -37.114 -7.922 1.00 43.41 83 ASP A O 1
ATOM 709 N N . GLU A 1 84 ? 13.149 -36.871 -7.815 1.00 39.38 84 GLU A N 1
ATOM 710 C CA . GLU A 1 84 ? 12.674 -38.004 -7.005 1.00 39.38 84 GLU A CA 1
ATOM 711 C C . GLU A 1 84 ? 11.158 -37.875 -6.763 1.00 39.38 84 GLU A C 1
ATOM 713 O O . GLU A 1 84 ? 10.656 -36.972 -6.089 1.00 39.38 84 GLU A O 1
ATOM 718 N N . GLU A 1 85 ? 10.421 -38.786 -7.390 1.00 48.12 85 GLU A N 1
ATOM 719 C CA . GLU A 1 85 ? 8.975 -38.948 -7.317 1.00 48.12 85 GLU A CA 1
ATOM 720 C C . GLU A 1 85 ? 8.628 -39.602 -5.969 1.00 48.12 85 GLU A C 1
ATOM 722 O O . GLU A 1 85 ? 8.691 -40.820 -5.813 1.00 48.12 85 GLU A O 1
ATOM 727 N N . VAL A 1 86 ? 8.319 -38.784 -4.957 1.00 39.31 86 VAL A N 1
ATOM 728 C CA . VAL A 1 86 ? 7.791 -39.263 -3.671 1.00 39.31 86 VAL A CA 1
ATOM 729 C C . VAL A 1 86 ? 6.288 -39.025 -3.635 1.00 39.31 86 VAL A C 1
ATOM 731 O O . VAL A 1 86 ? 5.809 -37.916 -3.394 1.00 39.31 86 VAL A O 1
ATOM 734 N N . ASP A 1 87 ? 5.563 -40.105 -3.902 1.00 48.00 87 ASP A N 1
ATOM 735 C CA . ASP A 1 87 ? 4.116 -40.227 -3.800 1.00 48.00 87 ASP A CA 1
ATOM 736 C C . ASP A 1 87 ? 3.679 -40.016 -2.337 1.00 48.00 87 ASP A C 1
ATOM 738 O O . ASP A 1 87 ? 3.902 -40.862 -1.468 1.00 48.00 87 ASP A O 1
ATOM 742 N N . TYR A 1 88 ? 3.115 -38.843 -2.041 1.00 39.28 88 TYR A N 1
ATOM 743 C CA . TYR A 1 88 ? 2.458 -38.553 -0.768 1.00 39.28 88 TYR A CA 1
ATOM 744 C C . TYR A 1 88 ? 1.093 -37.922 -1.039 1.00 39.28 88 TYR A C 1
ATOM 746 O O . TYR A 1 88 ? 0.973 -36.715 -1.258 1.00 39.28 88 TYR A O 1
ATOM 754 N N . GLU A 1 89 ? 0.051 -38.752 -0.954 1.00 44.09 89 GLU A N 1
ATOM 755 C CA . GLU A 1 89 ? -1.321 -38.323 -0.689 1.00 44.09 89 GLU A CA 1
ATOM 756 C C . GLU A 1 89 ? -1.353 -37.503 0.614 1.00 44.09 89 GLU A C 1
ATOM 758 O O . GLU A 1 89 ? -1.464 -38.033 1.719 1.00 44.09 89 GLU A O 1
ATOM 763 N N . ALA A 1 90 ? -1.231 -36.182 0.494 1.00 41.69 90 ALA A N 1
ATOM 764 C CA . ALA A 1 90 ? -1.400 -35.244 1.591 1.00 41.69 90 ALA A CA 1
ATOM 765 C C . ALA A 1 90 ? -2.625 -34.371 1.310 1.00 41.69 90 ALA A C 1
ATOM 767 O O . ALA A 1 90 ? -2.642 -33.545 0.403 1.00 41.69 90 ALA A O 1
ATOM 768 N N . THR A 1 91 ? -3.660 -34.573 2.121 1.00 43.03 91 THR A N 1
ATOM 769 C CA . THR A 1 91 ? -4.828 -33.704 2.304 1.00 43.03 91 THR A CA 1
ATOM 770 C C . THR A 1 91 ? -4.466 -32.220 2.191 1.00 43.03 91 THR A C 1
ATOM 772 O O . THR A 1 91 ? -3.889 -31.637 3.108 1.00 43.03 91 THR A O 1
ATOM 775 N N . HIS A 1 92 ? -4.823 -31.620 1.056 1.00 35.34 92 HIS A N 1
ATOM 776 C CA . HIS A 1 92 ? -4.693 -30.193 0.789 1.00 35.34 92 HIS A CA 1
ATOM 777 C C . HIS A 1 92 ? -5.883 -29.429 1.381 1.00 35.34 92 HIS A C 1
ATOM 779 O O . HIS A 1 92 ? -7.034 -29.719 1.056 1.00 35.34 92 HIS A O 1
ATOM 785 N N . ASP A 1 93 ? -5.618 -28.400 2.182 1.00 51.22 93 ASP A N 1
ATOM 786 C CA . ASP A 1 93 ? -6.553 -27.303 2.407 1.00 51.22 93 ASP A CA 1
ATOM 787 C C . ASP A 1 93 ? -6.246 -26.134 1.447 1.00 51.22 93 ASP A C 1
ATOM 789 O O . ASP A 1 93 ? -5.134 -25.960 0.944 1.00 51.22 93 ASP A O 1
ATOM 793 N N . ALA A 1 94 ? -7.272 -25.339 1.132 1.00 45.84 94 ALA A N 1
ATOM 794 C CA . ALA A 1 94 ? -7.324 -24.421 -0.015 1.00 45.84 94 ALA A CA 1
ATOM 795 C C . ALA A 1 94 ? -6.356 -23.207 0.012 1.00 45.84 94 ALA A C 1
ATOM 797 O O . ALA A 1 94 ? -6.570 -22.247 -0.725 1.00 45.84 94 ALA A O 1
ATOM 798 N N . TRP A 1 95 ? -5.311 -23.202 0.849 1.00 52.72 95 TRP A N 1
ATOM 799 C CA . TRP A 1 95 ? -4.420 -22.044 1.040 1.00 52.72 95 TRP A CA 1
ATOM 800 C C . TRP A 1 95 ? -2.919 -22.367 1.160 1.00 52.72 95 TRP A C 1
ATOM 802 O O . TRP A 1 95 ? -2.160 -21.525 1.643 1.00 52.72 95 TRP A O 1
ATOM 812 N N . GLY A 1 96 ? -2.468 -23.539 0.697 1.00 43.38 96 GLY A N 1
ATOM 813 C CA . GLY A 1 96 ? -1.067 -23.773 0.298 1.00 43.38 96 GLY A CA 1
ATOM 814 C C . GLY A 1 96 ? 0.010 -23.531 1.367 1.00 43.38 96 GLY A C 1
ATOM 815 O O . GLY A 1 96 ? 1.146 -23.205 1.026 1.00 43.38 96 GLY A O 1
ATOM 816 N N . ARG A 1 97 ? -0.313 -23.665 2.658 1.00 55.31 97 ARG A N 1
ATOM 817 C CA . ARG A 1 97 ? 0.658 -23.530 3.754 1.00 55.31 97 ARG A CA 1
ATOM 818 C C . ARG A 1 97 ? 0.960 -24.896 4.363 1.00 55.31 97 ARG A C 1
ATOM 820 O O . ARG A 1 97 ? 0.075 -25.523 4.927 1.00 55.31 97 ARG A O 1
ATOM 827 N N . LYS A 1 98 ? 2.229 -25.322 4.320 1.00 44.53 98 LYS A N 1
ATOM 828 C CA . LYS A 1 98 ? 2.721 -26.449 5.128 1.00 44.53 98 LYS A CA 1
ATOM 829 C C . LYS A 1 98 ? 2.715 -26.032 6.603 1.00 44.53 98 LYS A C 1
ATOM 831 O O . LYS A 1 98 ? 3.571 -25.262 7.030 1.00 44.53 98 LYS A O 1
ATOM 836 N N . VAL A 1 99 ? 1.739 -26.506 7.372 1.00 49.94 99 VAL A N 1
ATOM 837 C CA . VAL A 1 99 ? 1.707 -26.380 8.836 1.00 49.94 99 VAL A CA 1
ATOM 838 C C . VAL A 1 99 ? 2.138 -27.706 9.457 1.00 49.94 99 VAL A C 1
ATOM 840 O O . VAL A 1 99 ? 1.454 -28.716 9.331 1.00 49.94 99 VAL A O 1
ATOM 843 N N . HIS A 1 100 ? 3.291 -27.716 10.126 1.00 45.41 100 HIS A N 1
ATOM 844 C CA . HIS A 1 100 ? 3.683 -28.831 10.984 1.00 45.41 100 HIS A CA 1
ATOM 845 C C . HIS A 1 100 ? 2.944 -28.691 12.318 1.00 45.41 100 HIS A C 1
ATOM 847 O O . HIS A 1 100 ? 3.245 -27.795 13.106 1.00 45.41 100 HIS A O 1
ATOM 853 N N . PHE A 1 101 ? 1.970 -29.564 12.572 1.00 43.47 101 PHE A N 1
ATOM 854 C CA . PHE A 1 101 ? 1.403 -29.731 13.906 1.00 43.47 101 PHE A CA 1
ATOM 855 C C . PHE A 1 101 ? 2.259 -30.732 14.677 1.00 43.47 101 PHE A C 1
ATOM 857 O O . PHE A 1 101 ? 2.284 -31.919 14.357 1.00 43.47 101 PHE A O 1
ATOM 864 N N . SER A 1 102 ? 2.963 -30.260 15.703 1.00 46.97 102 SER A N 1
ATOM 865 C CA . SER A 1 102 ? 3.542 -31.155 16.704 1.00 46.97 102 SER A CA 1
ATOM 866 C C . SER A 1 102 ? 2.403 -31.862 17.453 1.00 46.97 102 SER A C 1
ATOM 868 O O . SER A 1 102 ? 1.477 -31.181 17.903 1.00 46.97 102 SER A O 1
ATOM 870 N N . PRO A 1 103 ? 2.434 -33.197 17.614 1.00 47.06 103 PRO A N 1
ATOM 871 C CA . PRO A 1 103 ? 1.398 -33.907 18.350 1.00 47.06 103 PRO A CA 1
ATOM 872 C C . PRO A 1 103 ? 1.397 -33.477 19.821 1.00 47.06 103 PRO A C 1
ATOM 874 O O . PRO A 1 103 ? 2.435 -33.438 20.487 1.00 47.06 103 PRO A O 1
ATOM 877 N N . ALA A 1 104 ? 0.208 -33.139 20.318 1.00 39.53 104 ALA A N 1
ATOM 878 C CA . ALA A 1 104 ? -0.026 -32.782 21.706 1.00 39.53 104 ALA A CA 1
ATOM 879 C C . ALA A 1 104 ? 0.289 -33.976 22.616 1.00 39.53 104 ALA A C 1
ATOM 881 O O . ALA A 1 104 ? -0.264 -35.066 22.467 1.00 39.53 104 ALA A O 1
ATOM 882 N N . ARG A 1 105 ? 1.181 -33.754 23.580 1.00 37.97 105 ARG A N 1
ATOM 883 C CA . ARG A 1 105 ? 1.523 -34.721 24.618 1.00 37.97 105 ARG A CA 1
ATOM 884 C C . ARG A 1 105 ? 0.392 -34.733 25.648 1.00 37.97 105 ARG A C 1
ATOM 886 O O . ARG A 1 105 ? 0.217 -33.776 26.396 1.00 37.97 105 ARG A O 1
ATOM 893 N N . THR A 1 106 ? -0.396 -35.801 25.651 1.00 37.91 106 THR A N 1
ATOM 894 C CA . THR A 1 106 ? -1.440 -36.071 26.643 1.00 37.91 106 THR A CA 1
ATOM 895 C C . THR A 1 106 ? -0.779 -36.346 27.995 1.00 37.91 106 THR A C 1
ATOM 897 O O . THR A 1 106 ? -0.044 -37.322 28.133 1.00 37.91 106 THR A O 1
ATOM 900 N N . VAL A 1 107 ? -1.012 -35.485 28.986 1.00 49.41 107 VAL A N 1
ATOM 901 C CA . VAL A 1 107 ? -0.642 -35.732 30.388 1.00 49.41 107 VAL A CA 1
ATOM 902 C C . VAL A 1 107 ? -1.943 -35.892 31.188 1.00 49.41 107 VAL A C 1
ATOM 904 O O . VAL A 1 107 ? -2.786 -34.996 31.116 1.00 49.41 107 VAL A O 1
ATOM 907 N N . PRO A 1 108 ? -2.154 -37.017 31.896 1.00 48.06 108 PRO A N 1
ATOM 908 C CA . PRO A 1 108 ? -3.352 -37.242 32.707 1.00 48.06 108 PRO A CA 1
ATOM 909 C C . PRO A 1 108 ? -3.433 -36.332 33.942 1.00 48.06 108 PRO A C 1
ATOM 911 O O . PRO A 1 108 ? -2.421 -36.052 34.582 1.00 48.06 108 PRO A O 1
ATOM 914 N N . LEU A 1 109 ? -4.660 -35.912 34.270 1.00 44.56 109 LEU A N 1
ATOM 915 C CA . LEU A 1 109 ? -5.036 -35.214 35.502 1.00 44.56 109 LEU A CA 1
ATOM 916 C C . LEU A 1 109 ? -4.982 -36.147 36.724 1.00 44.56 109 LEU A C 1
ATOM 918 O O . LEU A 1 109 ? -5.535 -37.244 36.681 1.00 4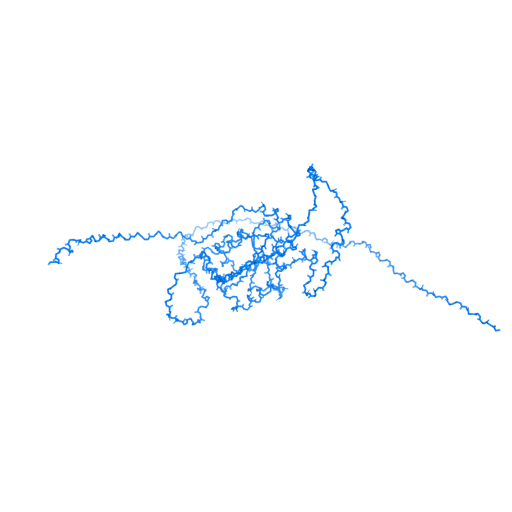4.56 109 LEU A O 1
ATOM 922 N N . GLU A 1 110 ? -4.481 -35.622 37.842 1.00 45.00 110 GLU A N 1
ATOM 923 C CA . GLU A 1 110 ? -4.813 -36.065 39.203 1.00 45.00 110 GLU A CA 1
ATOM 924 C C . GLU A 1 110 ? -5.314 -34.856 40.025 1.00 45.00 110 GLU A C 1
ATOM 926 O O . GLU A 1 110 ? -4.739 -33.769 39.905 1.00 45.00 110 GLU A O 1
ATOM 931 N N . PRO A 1 111 ? -6.379 -34.995 40.841 1.00 56.59 111 PRO A N 1
ATOM 932 C CA . PRO A 1 111 ? -6.897 -33.922 41.692 1.00 56.59 111 PRO A CA 1
ATOM 933 C C . PRO A 1 111 ? -6.448 -34.048 43.160 1.00 56.59 111 PRO A C 1
ATOM 935 O O . PRO A 1 111 ? -6.296 -35.158 43.669 1.00 56.59 111 PRO A O 1
ATOM 938 N N . PRO A 1 112 ? -6.413 -32.924 43.902 1.00 49.97 112 PRO A N 1
ATOM 939 C CA . PRO A 1 112 ? -6.799 -32.983 45.311 1.00 49.97 112 PRO A CA 1
ATOM 940 C C . PRO A 1 112 ? -7.846 -31.923 45.716 1.00 49.97 112 PRO A C 1
ATOM 942 O O . PRO A 1 112 ? -7.617 -30.721 45.660 1.00 49.97 112 PRO A O 1
ATOM 945 N N . SER A 1 113 ? -9.020 -32.422 46.118 1.00 38.16 113 SER A N 1
ATOM 946 C CA . SER A 1 113 ? -9.578 -32.365 47.485 1.00 38.16 113 SER A CA 1
ATOM 947 C C . SER A 1 113 ? -9.496 -31.064 48.327 1.00 38.16 113 SER A C 1
ATOM 949 O O . SER A 1 113 ? -8.433 -30.730 48.836 1.00 38.16 113 SER A O 1
ATOM 951 N N . VAL A 1 114 ? -10.700 -30.525 48.623 1.00 42.94 114 VAL A N 1
ATOM 952 C CA . VAL A 1 114 ? -11.205 -29.735 49.793 1.00 42.94 114 VAL A CA 1
ATOM 953 C C . VAL A 1 114 ? -10.593 -28.342 50.077 1.00 42.94 114 VAL A C 1
ATOM 955 O O . VAL A 1 114 ? -9.389 -28.164 50.088 1.00 42.94 114 VAL A O 1
ATOM 958 N N . SER A 1 115 ? -11.352 -27.273 50.360 1.00 37.91 115 SER A N 1
ATOM 959 C CA . SER A 1 115 ? -12.418 -27.166 51.370 1.00 37.91 115 SER A CA 1
ATOM 960 C C . SER A 1 115 ? -13.449 -26.066 51.079 1.00 37.91 115 SER A C 1
ATOM 962 O O . SER A 1 115 ? -13.163 -25.050 50.453 1.00 37.91 115 SER A O 1
ATOM 964 N N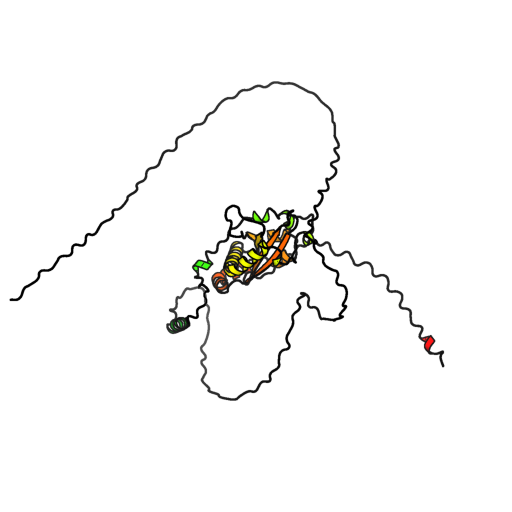 . SER A 1 116 ? -14.649 -26.309 51.604 1.00 38.25 116 SER A N 1
ATOM 965 C CA . SER A 1 116 ? -15.841 -25.462 51.622 1.00 38.25 116 SER A CA 1
ATOM 966 C C . SER A 1 116 ? -15.737 -24.346 52.667 1.00 38.25 116 SER A C 1
ATOM 968 O O . SER A 1 116 ? -15.411 -24.636 53.816 1.00 38.25 116 SER A O 1
ATOM 970 N N . THR A 1 117 ? -16.114 -23.116 52.308 1.00 41.22 117 THR A N 1
ATOM 971 C CA . THR A 1 117 ? -16.735 -22.164 53.241 1.00 41.22 117 THR A CA 1
ATOM 972 C C . THR A 1 117 ? -17.834 -21.366 52.539 1.00 41.22 117 THR A C 1
ATOM 974 O O . THR A 1 117 ? -17.661 -20.777 51.475 1.00 41.22 117 THR A O 1
ATOM 977 N N . VAL A 1 118 ? -18.999 -21.417 53.172 1.00 40.62 118 VAL A N 1
ATOM 978 C CA . VAL A 1 118 ? -20.266 -20.757 52.858 1.00 40.62 118 VAL A CA 1
ATOM 979 C C . VAL A 1 118 ? -20.201 -19.306 53.325 1.00 40.62 118 VAL A C 1
ATOM 981 O O . VAL A 1 118 ? -19.946 -19.120 54.509 1.00 40.62 118 VAL A O 1
ATOM 984 N N . VAL A 1 119 ? -20.511 -18.318 52.471 1.00 39.88 119 VAL A N 1
ATOM 985 C CA . VAL A 1 119 ? -21.106 -17.031 52.901 1.00 39.88 119 VAL A CA 1
ATOM 986 C C . VAL A 1 119 ? -22.012 -16.442 51.802 1.00 39.88 119 VAL A C 1
ATOM 988 O O . VAL A 1 119 ? -21.553 -15.943 50.782 1.00 39.88 119 VAL A O 1
ATOM 991 N N . GLU A 1 120 ? -23.309 -16.587 52.066 1.00 37.50 120 GLU A N 1
ATOM 992 C CA . GLU A 1 120 ? -24.446 -15.657 51.937 1.00 37.50 120 GLU A CA 1
ATOM 993 C C . GLU A 1 120 ? -24.747 -14.801 50.688 1.00 37.50 120 GLU A C 1
ATOM 995 O O . GLU A 1 120 ? -23.952 -14.044 50.137 1.00 37.50 120 GLU A O 1
ATOM 1000 N N . ASN A 1 121 ? -26.044 -14.874 50.367 1.00 38.25 121 ASN A N 1
ATOM 1001 C CA . ASN A 1 121 ? -26.838 -14.082 49.439 1.00 38.25 121 ASN A CA 1
ATOM 1002 C C . ASN A 1 121 ? -26.808 -12.574 49.726 1.00 38.25 121 ASN A C 1
ATOM 1004 O O . ASN A 1 121 ? -27.149 -12.149 50.826 1.00 38.25 121 ASN A O 1
ATOM 1008 N N . PHE A 1 122 ? -26.662 -11.773 48.668 1.00 38.28 122 PHE A N 1
ATOM 1009 C CA . PHE A 1 122 ? -27.317 -10.467 48.580 1.00 38.28 122 PHE A CA 1
ATOM 1010 C C . PHE A 1 122 ? -27.982 -10.289 47.212 1.00 38.28 122 PHE A C 1
ATOM 1012 O O . PHE A 1 122 ? -27.346 -10.024 46.195 1.00 38.28 122 PHE A O 1
ATOM 1019 N N . THR A 1 123 ? -29.304 -10.431 47.212 1.00 40.19 123 THR A N 1
ATOM 1020 C CA . THR A 1 123 ? -30.229 -9.881 46.218 1.00 40.19 123 THR A CA 1
ATOM 1021 C C . THR A 1 123 ? -30.333 -8.369 46.394 1.00 40.19 123 THR A C 1
ATOM 1023 O O . THR A 1 123 ? -30.727 -7.914 47.467 1.00 40.19 123 THR A O 1
ATOM 1026 N N . VAL A 1 124 ? -30.077 -7.593 45.336 1.00 41.66 124 VAL A N 1
ATOM 1027 C CA . VAL A 1 124 ? -30.566 -6.211 45.220 1.00 41.66 124 VAL A CA 1
ATOM 1028 C C . VAL A 1 124 ? -31.167 -6.000 43.831 1.00 41.66 124 VAL A C 1
ATOM 1030 O O . VAL A 1 124 ? -30.614 -6.401 42.810 1.00 41.66 124 VAL A O 1
ATOM 1033 N N . ASN A 1 125 ? -32.357 -5.412 43.861 1.00 35.12 125 ASN A N 1
ATOM 1034 C CA . ASN A 1 125 ? -33.319 -5.211 42.790 1.00 35.12 125 ASN A CA 1
ATOM 1035 C C . ASN A 1 125 ? -32.886 -4.214 41.693 1.00 35.12 125 ASN A C 1
ATOM 1037 O O . ASN A 1 125 ? -32.178 -3.252 41.957 1.00 35.12 125 ASN A O 1
ATOM 1041 N N . ALA A 1 126 ? -33.473 -4.435 40.511 1.00 35.69 126 ALA A N 1
ATOM 1042 C CA . ALA A 1 126 ? -34.093 -3.474 39.583 1.00 35.69 126 ALA A CA 1
ATOM 1043 C C . ALA A 1 126 ? -33.316 -2.259 38.996 1.00 35.69 126 ALA A C 1
ATOM 1045 O O . ALA A 1 126 ? -32.891 -1.336 39.680 1.00 35.69 126 ALA A O 1
ATOM 1046 N N . LEU A 1 127 ? -33.303 -2.257 37.651 1.00 42.22 127 LEU A N 1
ATOM 1047 C CA . LEU A 1 127 ? -33.147 -1.184 36.637 1.00 42.22 127 LEU A CA 1
ATOM 1048 C C . LEU A 1 127 ? -33.863 0.163 36.965 1.00 42.22 127 LEU A C 1
ATOM 1050 O O . LEU A 1 127 ? -34.842 0.100 37.709 1.00 42.22 127 LEU A O 1
ATOM 1054 N N . PRO A 1 128 ? -33.521 1.349 36.360 1.00 46.59 128 PRO A N 1
ATOM 1055 C CA . PRO A 1 128 ? -33.473 1.529 34.890 1.00 46.59 128 PRO A CA 1
ATOM 1056 C C . PRO A 1 128 ? -32.559 2.615 34.241 1.00 46.59 128 PRO A C 1
ATOM 1058 O O . PRO A 1 128 ? -31.945 3.459 34.877 1.00 46.59 128 PRO A O 1
ATOM 1061 N N . SER A 1 129 ? -32.532 2.524 32.899 1.00 38.97 129 SER A N 1
ATOM 1062 C CA . SER A 1 129 ? -32.204 3.468 31.805 1.00 38.97 129 SER A CA 1
ATOM 1063 C C . SER A 1 129 ? -31.219 4.633 32.008 1.00 38.97 129 SER A C 1
ATOM 1065 O O . SER A 1 129 ? -31.543 5.648 32.618 1.00 38.97 129 SER A O 1
ATOM 1067 N N . ASN A 1 130 ? -30.114 4.594 31.254 1.00 36.72 130 ASN A N 1
ATOM 1068 C CA . ASN A 1 130 ? -29.356 5.790 30.884 1.00 36.72 130 ASN A CA 1
ATOM 1069 C C . ASN A 1 130 ? -29.932 6.417 29.602 1.00 36.72 130 ASN A C 1
ATOM 1071 O O . ASN A 1 130 ? -29.732 5.900 28.503 1.00 36.72 130 ASN A O 1
ATOM 1075 N N . LYS A 1 131 ? -30.602 7.565 29.741 1.00 41.69 131 LYS A N 1
ATOM 1076 C CA . LYS A 1 131 ? -30.696 8.590 28.693 1.00 41.69 131 LYS A CA 1
ATOM 1077 C C . LYS A 1 131 ? -29.813 9.761 29.123 1.00 41.69 131 LYS A C 1
ATOM 1079 O O . LYS A 1 131 ? -30.094 10.391 30.131 1.00 41.69 131 LYS A O 1
ATOM 1084 N N . LEU A 1 132 ? -28.740 9.971 28.360 1.00 51.03 132 LEU A N 1
ATOM 1085 C CA . LEU A 1 132 ? -27.898 11.172 28.247 1.00 51.03 132 LEU A CA 1
ATOM 1086 C C . LEU A 1 132 ? -28.090 12.249 29.334 1.00 51.03 132 LEU A C 1
ATOM 1088 O O . LEU A 1 132 ? -28.968 13.100 29.231 1.00 51.03 132 LEU A O 1
ATOM 1092 N N . GLY A 1 133 ? -27.187 12.259 30.314 1.00 34.97 133 GLY A N 1
ATOM 1093 C CA . GLY A 1 133 ? -27.040 13.343 31.281 1.00 34.97 133 GLY A CA 1
ATOM 1094 C C . GLY A 1 133 ? -25.757 13.163 32.083 1.00 34.97 133 GLY A C 1
ATOM 1095 O O . GLY A 1 133 ? -25.695 12.329 32.977 1.00 34.97 133 GLY A O 1
ATOM 1096 N N . LEU A 1 134 ? -24.721 13.908 31.703 1.00 50.84 134 LEU A N 1
ATOM 1097 C CA . LEU A 1 134 ? -23.407 13.988 32.343 1.00 50.84 134 LEU A CA 1
ATOM 1098 C C . LEU A 1 134 ? -23.525 14.065 33.877 1.00 50.84 134 LEU A C 1
ATOM 1100 O O . LEU A 1 134 ? -23.984 15.071 34.410 1.00 50.84 134 LEU A O 1
ATOM 1104 N N . SER A 1 135 ? -23.063 13.030 34.578 1.00 37.44 135 SER A N 1
ATOM 1105 C CA . SER A 1 135 ? -22.841 13.064 36.025 1.00 37.44 135 SER A CA 1
ATOM 1106 C C . SER A 1 135 ? -21.420 12.589 36.302 1.00 37.44 135 SER A C 1
ATOM 1108 O O . SER A 1 135 ? -21.096 11.404 36.197 1.00 37.44 135 SER A O 1
ATOM 1110 N N . ALA A 1 136 ? -20.543 13.553 36.577 1.00 50.12 136 ALA A N 1
ATOM 1111 C CA . ALA A 1 136 ? -19.203 13.314 37.078 1.00 50.12 136 ALA A CA 1
ATOM 1112 C C . ALA A 1 136 ? -19.306 12.805 38.522 1.00 50.12 136 ALA A C 1
ATOM 1114 O O . ALA A 1 136 ? -19.354 13.588 39.469 1.00 50.12 136 ALA A O 1
ATOM 1115 N N . TYR A 1 137 ? -19.359 11.487 38.698 1.00 52.31 137 TYR A N 1
ATOM 1116 C CA . TYR A 1 137 ? -19.170 10.891 40.015 1.00 52.31 137 TYR A CA 1
ATOM 1117 C C . TYR A 1 137 ? -17.687 10.986 40.401 1.00 52.31 137 TYR A C 1
ATOM 1119 O O . TYR A 1 137 ? -16.824 10.698 39.565 1.00 52.31 137 TYR A O 1
ATOM 1127 N N . PRO A 1 138 ? -17.353 11.364 41.648 1.00 49.97 138 PRO A N 1
ATOM 1128 C CA . PRO A 1 138 ? -15.979 11.300 42.115 1.00 49.97 138 PRO A CA 1
ATOM 1129 C C . PRO A 1 138 ? -15.531 9.836 42.098 1.00 49.97 138 PRO A C 1
ATOM 1131 O O . PRO A 1 138 ? -16.123 8.981 42.759 1.00 49.97 138 PRO A O 1
ATOM 1134 N N . ILE A 1 139 ? -14.492 9.548 41.314 1.00 53.25 139 ILE A N 1
ATOM 1135 C CA . ILE A 1 139 ? -13.815 8.250 41.301 1.00 53.25 139 ILE A CA 1
ATOM 1136 C C . ILE A 1 139 ? -13.475 7.890 42.753 1.00 53.25 139 ILE A C 1
ATOM 1138 O O . ILE A 1 139 ? -12.841 8.670 43.465 1.00 53.25 139 ILE A O 1
ATOM 1142 N N . SER A 1 140 ? -13.952 6.730 43.213 1.00 47.94 140 SER A N 1
ATOM 1143 C CA . SER A 1 140 ? -13.717 6.266 44.583 1.00 47.94 140 SER A CA 1
ATOM 1144 C C . SER A 1 140 ? -12.216 6.257 44.902 1.00 47.94 140 SER A C 1
ATOM 1146 O O . SER A 1 140 ? -11.408 5.797 44.090 1.00 47.94 140 SER A O 1
ATOM 1148 N N . ARG A 1 141 ? -11.831 6.736 46.096 1.00 57.03 141 ARG A N 1
ATOM 1149 C CA . ARG A 1 141 ? -10.422 6.763 46.546 1.00 57.03 141 ARG A CA 1
ATOM 1150 C C . ARG A 1 141 ? -9.761 5.386 46.433 1.00 57.03 141 ARG A C 1
ATOM 1152 O O . ARG A 1 141 ? -8.582 5.300 46.113 1.00 57.03 141 ARG A O 1
ATOM 1159 N N . THR A 1 142 ? -10.527 4.316 46.624 1.00 60.31 142 THR A N 1
ATOM 1160 C CA . THR A 1 142 ? -10.057 2.933 46.505 1.00 60.31 142 THR A CA 1
ATOM 1161 C C . THR A 1 142 ? -9.598 2.593 45.082 1.00 60.31 142 THR A C 1
ATOM 1163 O O . THR A 1 142 ? -8.558 1.962 44.910 1.00 60.31 142 THR A O 1
ATOM 1166 N N . LEU A 1 143 ? -10.305 3.072 44.052 1.00 61.97 143 LEU A N 1
ATOM 1167 C CA . LEU A 1 143 ? -9.930 2.858 42.649 1.00 61.97 143 LEU A CA 1
ATOM 1168 C C . LEU A 1 143 ? -8.696 3.699 42.262 1.00 61.97 143 LEU A C 1
ATOM 1170 O O . LEU A 1 143 ? -7.836 3.226 41.522 1.00 61.97 143 LEU A O 1
ATOM 1174 N N . SER A 1 144 ? -8.539 4.898 42.836 1.00 56.00 144 SER A N 1
ATOM 1175 C CA . SER A 1 144 ? -7.331 5.725 42.669 1.00 56.00 144 SER A CA 1
ATOM 1176 C C . SER A 1 144 ? -6.074 5.111 43.308 1.00 56.00 144 SER A C 1
ATOM 1178 O O . SER A 1 144 ? -4.982 5.225 42.746 1.00 56.00 144 SER A O 1
ATOM 1180 N N . TYR A 1 145 ? -6.206 4.410 44.440 1.00 60.22 145 TYR A N 1
ATOM 1181 C CA . TYR A 1 145 ? -5.077 3.700 45.056 1.00 60.22 145 TYR A CA 1
ATOM 1182 C C . TYR A 1 145 ? -4.694 2.420 44.296 1.00 60.22 145 TYR A C 1
ATOM 1184 O O . TYR A 1 145 ? -3.509 2.104 44.221 1.00 60.22 145 TYR A O 1
ATOM 1192 N N . ALA A 1 146 ? -5.647 1.743 43.644 1.00 56.91 146 ALA A N 1
ATOM 1193 C CA . ALA A 1 146 ? -5.358 0.567 42.817 1.00 56.91 146 ALA A CA 1
ATOM 1194 C C . ALA A 1 146 ? -4.513 0.899 41.568 1.00 56.91 146 ALA A C 1
ATOM 1196 O O . ALA A 1 146 ? -3.671 0.099 41.168 1.00 56.91 146 ALA A O 1
ATOM 1197 N N . TYR A 1 147 ? -4.671 2.097 40.990 1.00 57.06 147 TYR A N 1
ATOM 1198 C CA . TYR A 1 147 ? -3.845 2.555 39.860 1.00 57.06 147 TYR A CA 1
ATOM 1199 C C . TYR A 1 147 ? -2.449 3.044 40.273 1.00 57.06 147 TYR A C 1
ATOM 1201 O O . TYR A 1 147 ? -1.516 2.991 39.474 1.00 57.06 147 TYR A O 1
ATOM 1209 N N . SER A 1 148 ? -2.286 3.499 41.516 1.00 52.56 148 SER A N 1
ATOM 1210 C CA . SER A 1 148 ? -1.018 4.057 42.007 1.00 52.56 148 SER A CA 1
ATOM 1211 C C . SER A 1 148 ? 0.045 2.990 42.332 1.00 52.56 148 SER A C 1
ATOM 1213 O O . SER A 1 148 ? 1.203 3.337 42.545 1.00 52.56 148 SER A O 1
ATOM 1215 N N . GLY A 1 149 ? -0.321 1.700 42.363 1.00 47.38 149 GLY A N 1
ATOM 1216 C CA . GLY A 1 149 ? 0.536 0.606 42.847 1.00 47.38 149 GLY A CA 1
ATOM 1217 C C . GLY A 1 149 ? 1.158 -0.321 41.793 1.00 47.38 149 GLY A C 1
ATOM 1218 O O . GLY A 1 149 ? 2.001 -1.137 42.150 1.00 47.38 149 GLY A O 1
ATOM 1219 N N . THR A 1 150 ? 0.793 -0.228 40.509 1.00 51.00 150 THR A N 1
ATOM 1220 C CA . THR A 1 150 ? 1.283 -1.157 39.460 1.00 51.00 150 THR A CA 1
ATOM 1221 C C . THR A 1 150 ? 2.375 -0.579 38.557 1.00 51.00 150 THR A C 1
ATOM 1223 O O . THR A 1 150 ? 2.714 -1.172 37.536 1.00 51.00 150 THR A O 1
ATOM 1226 N N . ALA A 1 151 ? 2.967 0.563 38.911 1.00 45.97 151 ALA A N 1
ATOM 1227 C CA . ALA A 1 151 ? 4.120 1.111 38.199 1.00 45.97 151 ALA A CA 1
ATOM 1228 C C . ALA A 1 151 ? 5.438 0.516 38.727 1.00 45.97 151 ALA A C 1
ATOM 1230 O O . ALA A 1 151 ? 6.317 1.239 39.194 1.00 45.97 151 ALA A O 1
ATOM 1231 N N . THR A 1 152 ? 5.601 -0.807 38.642 1.00 46.31 152 THR A N 1
ATOM 1232 C CA . THR A 1 152 ? 6.928 -1.420 38.745 1.00 46.31 152 THR A CA 1
ATOM 1233 C C . THR A 1 152 ? 7.694 -1.125 37.460 1.00 46.31 152 THR A C 1
ATOM 1235 O O . THR A 1 152 ? 7.448 -1.669 36.386 1.00 46.31 152 THR A O 1
ATOM 1238 N N . SER A 1 153 ? 8.614 -0.175 37.588 1.00 50.38 153 SER A N 1
ATOM 1239 C CA . SER A 1 153 ? 9.678 0.125 36.639 1.00 50.38 153 SER A CA 1
ATOM 1240 C C . SER A 1 153 ? 10.509 -1.134 36.370 1.00 50.38 153 SER A C 1
ATOM 1242 O O . SER A 1 153 ? 11.434 -1.440 37.120 1.00 50.38 153 SER A O 1
ATOM 1244 N N . PHE A 1 154 ? 10.214 -1.833 35.277 1.00 42.09 154 PHE A N 1
ATOM 1245 C CA . PHE A 1 154 ? 11.181 -2.697 34.611 1.00 42.09 154 PHE A CA 1
ATOM 1246 C C . PHE A 1 154 ? 11.609 -2.033 33.309 1.00 42.09 154 PHE A C 1
ATOM 1248 O O . PHE A 1 154 ? 10.790 -1.720 32.445 1.00 42.09 154 PHE A O 1
ATOM 1255 N N . GLY A 1 155 ? 12.912 -1.764 33.227 1.00 45.69 155 GLY A N 1
ATOM 1256 C CA . GLY A 1 155 ? 13.560 -1.118 32.103 1.00 45.69 155 GLY A CA 1
ATOM 1257 C C . GLY A 1 155 ? 13.316 -1.887 30.815 1.00 45.69 155 GLY A C 1
ATOM 1258 O O . GLY A 1 155 ? 13.826 -2.984 30.613 1.00 45.69 155 GLY A O 1
ATOM 1259 N N . SER A 1 156 ? 12.559 -1.274 29.919 1.00 38.97 156 SER A N 1
ATOM 1260 C CA . SER A 1 156 ? 12.666 -1.538 28.498 1.00 38.97 156 SER A CA 1
ATOM 1261 C C . SER A 1 156 ? 12.544 -0.196 27.797 1.00 38.97 156 SER A C 1
ATOM 1263 O O . SER A 1 156 ? 11.641 0.590 28.083 1.00 38.97 156 SER A O 1
ATOM 1265 N N . SER A 1 157 ? 13.515 0.085 26.937 1.00 43.00 157 SER A N 1
ATOM 1266 C CA . SER A 1 157 ? 13.647 1.272 26.094 1.00 43.00 157 SER A CA 1
ATOM 1267 C C . SER A 1 157 ? 12.530 1.330 25.033 1.00 43.00 157 SER A C 1
ATOM 1269 O O . SER A 1 157 ? 12.783 1.303 23.832 1.00 43.00 157 SER A O 1
ATOM 1271 N N . GLY A 1 158 ? 11.275 1.381 25.470 1.00 44.81 158 GLY A N 1
ATOM 1272 C CA . GLY A 1 158 ? 10.101 1.610 24.640 1.00 44.81 158 GLY A CA 1
ATOM 1273 C C . GLY A 1 158 ? 9.405 2.856 25.158 1.00 44.81 158 GLY A C 1
ATOM 1274 O O . GLY A 1 158 ? 8.732 2.799 26.186 1.00 44.81 158 GLY A O 1
ATOM 1275 N N . GLY A 1 159 ? 9.625 3.990 24.491 1.00 49.94 159 GLY A N 1
ATOM 1276 C CA . GLY A 1 159 ? 9.030 5.269 24.864 1.00 49.94 159 GLY A CA 1
ATOM 1277 C C . GLY A 1 159 ? 7.531 5.120 25.121 1.00 49.94 159 GLY A C 1
ATOM 1278 O O . GLY A 1 159 ? 6.793 4.573 24.301 1.00 49.94 159 GLY A O 1
ATOM 1279 N N . ARG A 1 160 ? 7.071 5.578 26.289 1.00 51.75 160 ARG A N 1
ATOM 1280 C CA . ARG A 1 160 ? 5.642 5.751 26.546 1.00 51.75 160 ARG A CA 1
ATOM 1281 C C . ARG A 1 160 ? 5.150 6.817 25.574 1.00 51.75 160 ARG A C 1
ATOM 1283 O O . ARG A 1 160 ? 5.324 8.001 25.844 1.00 51.75 160 ARG A O 1
ATOM 1290 N N . ASN A 1 161 ? 4.576 6.391 24.452 1.00 52.25 161 ASN A N 1
ATOM 1291 C CA . ASN A 1 161 ? 3.965 7.295 23.486 1.00 52.25 161 ASN A CA 1
ATOM 1292 C C . ASN A 1 161 ? 2.841 8.047 24.204 1.00 52.25 161 ASN A C 1
ATOM 1294 O O . ASN A 1 161 ? 1.808 7.468 24.550 1.00 52.25 161 ASN A O 1
ATOM 1298 N N . THR A 1 162 ? 3.078 9.317 24.521 1.00 56.38 162 THR A N 1
ATOM 1299 C CA . THR A 1 162 ? 2.076 10.174 25.150 1.00 56.38 162 THR A CA 1
ATOM 1300 C C . THR A 1 162 ? 0.965 10.429 24.130 1.00 56.38 162 THR A C 1
ATOM 1302 O O . THR A 1 162 ? 1.219 10.500 22.931 1.00 56.38 162 THR A O 1
ATOM 1305 N N . MET A 1 163 ? -0.287 10.556 24.580 1.00 53.72 163 MET A N 1
ATOM 1306 C CA . MET A 1 163 ? -1.455 10.750 23.702 1.00 53.72 163 MET A CA 1
ATOM 1307 C C . MET A 1 163 ? -1.285 11.838 22.603 1.00 53.72 163 MET A C 1
ATOM 1309 O O . MET A 1 163 ? -1.802 11.620 21.508 1.00 53.72 163 MET A O 1
ATOM 1313 N N . PRO A 1 164 ? -0.530 12.944 22.810 1.00 59.88 164 PRO A N 1
ATOM 1314 C CA . PRO A 1 164 ? -0.229 13.910 21.748 1.00 59.88 164 PRO A CA 1
ATOM 1315 C C . PRO A 1 164 ? 0.591 13.335 20.582 1.00 59.88 164 PRO A C 1
ATOM 1317 O O . PRO A 1 164 ? 0.364 13.721 19.442 1.00 59.88 164 PRO A O 1
ATOM 1320 N N . GLN A 1 165 ? 1.497 12.380 20.826 1.00 57.62 165 GLN A N 1
ATOM 1321 C CA . GLN A 1 165 ? 2.338 11.786 19.773 1.00 57.62 165 GLN A CA 1
ATOM 1322 C C . GLN A 1 165 ? 1.546 10.918 18.789 1.00 57.62 165 GLN A C 1
ATOM 1324 O O . GLN A 1 165 ? 1.984 10.714 17.665 1.00 57.62 165 GLN A O 1
ATOM 1329 N N . ILE A 1 166 ? 0.374 10.413 19.185 1.00 63.78 166 ILE A N 1
ATOM 1330 C CA . ILE A 1 166 ? -0.509 9.648 18.291 1.00 63.78 166 ILE A CA 1
ATOM 1331 C C . ILE A 1 166 ? -1.188 10.575 17.267 1.00 63.78 166 ILE A C 1
ATOM 1333 O O . ILE A 1 166 ? -1.548 10.135 16.175 1.00 63.78 166 ILE A O 1
ATOM 1337 N N . ALA A 1 167 ? -1.373 11.852 17.614 1.00 62.38 167 ALA A N 1
ATOM 1338 C CA . ALA A 1 167 ? -2.048 12.825 16.764 1.00 62.38 167 ALA A CA 1
ATOM 1339 C C . ALA A 1 167 ? -1.122 13.459 15.712 1.00 62.38 167 ALA A C 1
ATOM 1341 O O . ALA A 1 167 ? -1.619 13.863 14.667 1.00 62.38 167 ALA A O 1
ATOM 1342 N N . ASP A 1 168 ? 0.191 13.494 15.957 1.00 76.88 168 ASP A N 1
ATOM 1343 C CA . ASP A 1 168 ? 1.169 14.265 15.166 1.00 76.88 168 ASP A CA 1
ATOM 1344 C C . ASP A 1 168 ? 2.055 13.393 14.252 1.00 76.88 168 ASP A C 1
ATOM 1346 O O . ASP A 1 168 ? 3.184 13.740 13.910 1.00 76.88 168 ASP A O 1
ATOM 1350 N N . VAL A 1 169 ? 1.581 12.198 13.879 1.00 85.69 169 VAL A N 1
ATOM 1351 C CA . VAL A 1 169 ? 2.316 11.352 12.931 1.00 85.69 169 VAL A CA 1
ATOM 1352 C C . VAL A 1 169 ? 2.028 11.819 11.509 1.00 85.69 169 VAL A C 1
ATOM 1354 O O . VAL A 1 169 ? 0.951 11.569 10.965 1.00 85.69 169 VAL A O 1
ATOM 1357 N N . HIS A 1 170 ? 3.024 12.442 10.890 1.00 87.44 170 HIS A N 1
ATOM 1358 C CA . HIS A 1 170 ? 2.975 12.887 9.505 1.00 87.44 170 HIS A CA 1
ATOM 1359 C C . HIS A 1 170 ? 4.067 12.200 8.687 1.00 87.44 170 HIS A C 1
ATOM 1361 O O . HIS A 1 170 ? 5.206 12.098 9.129 1.00 87.44 170 HIS A O 1
ATOM 1367 N N . PHE A 1 171 ? 3.700 11.737 7.494 1.00 92.31 171 PHE A N 1
ATOM 1368 C CA . PHE A 1 171 ? 4.633 11.237 6.489 1.00 92.31 171 PHE A CA 1
ATOM 1369 C C . PHE A 1 171 ? 4.587 12.149 5.270 1.00 92.31 171 PHE A C 1
ATOM 1371 O O . PHE A 1 171 ? 3.567 12.787 4.996 1.00 92.31 171 PHE A O 1
ATOM 1378 N N . LEU A 1 172 ? 5.687 12.189 4.523 1.00 92.94 172 LEU A N 1
ATOM 1379 C CA . LEU A 1 172 ? 5.705 12.844 3.224 1.00 92.94 172 LEU A CA 1
ATOM 1380 C C . LEU A 1 172 ? 4.810 12.066 2.252 1.00 92.94 172 LEU A C 1
ATOM 1382 O O . LEU A 1 172 ? 4.928 10.848 2.120 1.00 92.94 172 LEU A O 1
ATOM 1386 N N . GLU A 1 173 ? 3.940 12.788 1.551 1.00 93.69 173 GLU A N 1
ATOM 1387 C CA . GLU A 1 173 ? 3.076 12.274 0.485 1.00 93.69 173 GLU A CA 1
ATOM 1388 C C . GLU A 1 173 ? 3.518 12.863 -0.855 1.00 93.69 173 GLU A C 1
ATOM 1390 O O . GLU A 1 173 ? 3.809 14.055 -0.954 1.00 93.69 173 GLU A O 1
ATOM 1395 N N . SER A 1 174 ? 3.537 12.040 -1.903 1.00 93.25 174 SER A N 1
ATOM 1396 C CA . SER A 1 174 ? 3.922 12.453 -3.257 1.00 93.25 174 SER A CA 1
ATOM 1397 C C . SER A 1 174 ? 2.732 13.023 -4.020 1.00 93.25 174 SER A C 1
ATOM 1399 O O . SER A 1 174 ? 2.889 13.528 -5.129 1.00 93.25 174 SER A O 1
ATOM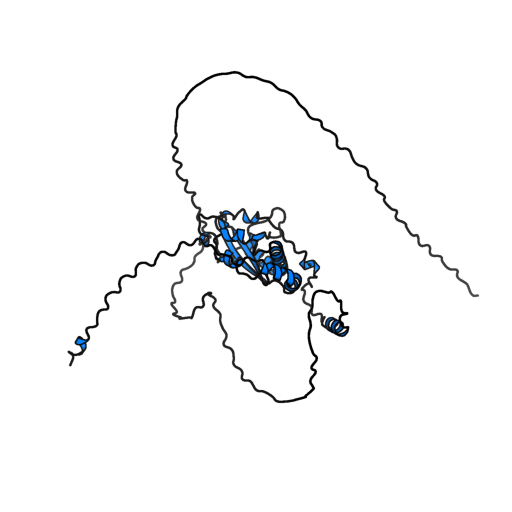 1401 N N . GLN A 1 175 ? 1.525 12.886 -3.458 1.00 93.00 175 GLN A N 1
ATOM 1402 C CA . GLN A 1 175 ? 0.267 13.234 -4.118 1.00 93.00 175 GLN A CA 1
ATOM 1403 C C . GLN A 1 175 ? 0.115 12.500 -5.465 1.00 93.00 175 GLN A C 1
ATOM 1405 O O . GLN A 1 175 ? -0.433 13.024 -6.434 1.00 93.00 175 GLN A O 1
ATOM 1410 N N . GLY A 1 176 ? 0.622 11.263 -5.525 1.00 92.31 176 GLY A N 1
ATOM 1411 C CA . GLY A 1 176 ? 0.581 10.399 -6.703 1.00 92.31 176 GLY A CA 1
ATOM 1412 C C . GLY A 1 176 ? 1.734 10.587 -7.694 1.00 92.31 176 GLY A C 1
ATOM 1413 O O . GLY A 1 176 ? 1.788 9.859 -8.690 1.00 92.31 176 GLY A O 1
ATOM 1414 N N . GLU A 1 177 ? 2.683 11.495 -7.449 1.00 93.12 177 GLU A N 1
ATOM 1415 C CA . GLU A 1 177 ? 3.881 11.641 -8.286 1.00 93.12 177 GLU A CA 1
ATOM 1416 C C . GLU A 1 177 ? 4.714 10.349 -8.327 1.00 93.12 177 GLU A C 1
ATOM 1418 O O . GLU A 1 177 ? 5.147 9.921 -9.402 1.00 93.12 177 GLU A O 1
ATOM 1423 N N . ALA A 1 178 ? 4.830 9.651 -7.194 1.00 92.31 178 ALA A N 1
ATOM 1424 C CA . ALA A 1 178 ? 5.524 8.370 -7.085 1.00 92.31 178 ALA A CA 1
ATOM 1425 C C . ALA A 1 178 ? 4.857 7.252 -7.911 1.00 92.31 178 ALA A C 1
ATOM 1427 O O . ALA A 1 178 ? 5.522 6.288 -8.292 1.00 92.31 178 ALA A O 1
ATOM 1428 N N . LEU A 1 179 ? 3.564 7.379 -8.234 1.00 94.12 179 LEU A N 1
ATOM 1429 C CA . LEU A 1 179 ? 2.829 6.440 -9.091 1.00 94.12 179 LEU A CA 1
ATOM 1430 C C . LEU A 1 179 ? 2.927 6.794 -10.581 1.00 94.12 179 LEU A C 1
ATOM 1432 O O . LEU A 1 179 ? 2.564 5.985 -11.438 1.00 94.12 179 LEU A O 1
ATOM 1436 N N . ARG A 1 180 ? 3.427 7.987 -10.927 1.00 93.94 180 ARG A N 1
ATOM 1437 C CA . ARG A 1 180 ? 3.434 8.479 -12.311 1.00 93.94 180 ARG A CA 1
ATOM 1438 C C . ARG A 1 180 ? 4.271 7.598 -13.237 1.00 93.94 180 ARG A C 1
ATOM 1440 O O . ARG A 1 180 ? 3.843 7.334 -14.359 1.00 93.94 180 ARG A O 1
ATOM 1447 N N . CYS A 1 181 ? 5.422 7.112 -12.769 1.00 90.88 181 CYS A N 1
ATOM 1448 C CA . CYS A 1 181 ? 6.315 6.251 -13.554 1.00 90.88 181 CYS A CA 1
ATOM 1449 C C . CYS A 1 181 ? 5.751 4.842 -13.800 1.00 90.88 181 CYS A C 1
ATOM 1451 O O . CYS A 1 181 ? 6.113 4.208 -14.784 1.00 90.88 181 CYS A O 1
ATOM 1453 N N . VAL A 1 182 ? 4.820 4.380 -12.961 1.00 94.56 182 VAL A N 1
ATOM 1454 C CA . VAL A 1 182 ? 4.193 3.049 -13.054 1.00 94.56 182 VAL A CA 1
ATOM 1455 C C . VAL A 1 182 ? 2.744 3.100 -13.507 1.00 94.56 182 VAL A C 1
ATOM 1457 O O . VAL A 1 182 ? 2.035 2.099 -13.452 1.00 94.56 182 VAL A O 1
ATOM 1460 N N . ARG A 1 183 ? 2.272 4.248 -13.999 1.00 95.75 183 ARG A N 1
ATOM 1461 C CA . ARG A 1 183 ? 0.881 4.397 -14.441 1.00 95.75 183 ARG A CA 1
ATOM 1462 C C . ARG A 1 183 ? 0.504 3.365 -15.511 1.00 95.75 183 ARG A C 1
ATOM 1464 O O . ARG A 1 183 ? -0.626 2.885 -15.515 1.00 95.75 183 ARG A O 1
ATOM 1471 N N . ARG A 1 184 ? 1.450 3.004 -16.387 1.00 94.69 184 ARG A N 1
ATOM 1472 C CA . ARG A 1 184 ? 1.278 1.935 -17.382 1.00 94.69 184 ARG A CA 1
ATOM 1473 C C . ARG A 1 184 ? 1.167 0.569 -16.703 1.00 94.69 184 ARG A C 1
ATOM 1475 O O . ARG A 1 184 ? 0.168 -0.108 -16.908 1.00 94.69 184 ARG A O 1
ATOM 1482 N N . ALA A 1 185 ? 2.111 0.207 -15.838 1.00 95.75 185 ALA A N 1
ATOM 1483 C CA . ALA A 1 185 ? 2.035 -1.039 -15.077 1.00 95.75 185 ALA A CA 1
ATOM 1484 C C . ALA A 1 185 ? 0.744 -1.171 -14.248 1.00 95.75 185 ALA A C 1
ATOM 1486 O O . ALA A 1 185 ? 0.181 -2.255 -14.204 1.00 95.75 185 ALA A O 1
ATOM 1487 N N . PHE A 1 186 ? 0.221 -0.098 -13.644 1.00 96.44 186 PHE A N 1
ATOM 1488 C CA . PHE A 1 186 ? -0.999 -0.166 -12.827 1.00 96.44 186 PHE A CA 1
ATOM 1489 C C . PHE A 1 186 ? -2.291 -0.225 -13.642 1.00 96.44 186 PHE A C 1
ATOM 1491 O O . PHE A 1 186 ? -3.173 -1.009 -13.307 1.00 96.44 186 PHE A O 1
ATOM 1498 N N . TYR A 1 187 ? -2.419 0.593 -14.688 1.00 95.94 187 TYR A N 1
ATOM 1499 C CA . TYR A 1 187 ? -3.720 0.883 -15.309 1.00 95.94 187 TYR A CA 1
ATOM 1500 C C . TYR A 1 187 ? -3.811 0.519 -16.790 1.00 95.94 187 TYR A C 1
ATOM 1502 O O . TYR A 1 187 ? -4.819 0.823 -17.435 1.00 95.94 187 TYR A O 1
ATOM 1510 N N . ASN A 1 188 ? -2.768 -0.079 -17.368 1.00 92.50 188 ASN A N 1
ATOM 1511 C CA . ASN A 1 188 ? -2.830 -0.504 -18.756 1.00 92.50 188 ASN A CA 1
ATOM 1512 C C . ASN A 1 188 ? -3.805 -1.681 -18.915 1.00 92.50 188 ASN A C 1
ATOM 1514 O O . ASN A 1 188 ? -3.698 -2.683 -18.218 1.00 92.50 188 ASN A O 1
ATOM 1518 N N . LYS A 1 189 ? -4.734 -1.543 -19.864 1.00 90.06 189 LYS A N 1
ATOM 1519 C CA . LYS A 1 189 ? -5.728 -2.561 -20.226 1.00 90.06 189 LYS A CA 1
ATOM 1520 C C . LYS A 1 189 ? -5.289 -3.445 -21.394 1.00 90.06 189 LYS A C 1
ATOM 1522 O O . LYS A 1 189 ? -5.947 -4.437 -21.672 1.00 90.06 189 LYS A O 1
ATOM 1527 N N . SER A 1 190 ? -4.222 -3.076 -22.110 1.00 89.50 190 SER A N 1
ATOM 1528 C CA . SER A 1 190 ? -3.717 -3.867 -23.239 1.00 89.50 190 SER A CA 1
ATOM 1529 C C . SER A 1 190 ? -2.985 -5.130 -22.786 1.00 89.50 190 SER A C 1
ATOM 1531 O O . SER A 1 190 ? -2.898 -6.080 -23.554 1.00 89.50 190 SER A O 1
ATOM 1533 N N . ARG A 1 191 ? -2.470 -5.137 -21.550 1.00 90.25 191 ARG A N 1
ATOM 1534 C CA . ARG A 1 191 ? -1.766 -6.264 -20.931 1.00 90.25 191 ARG A CA 1
ATOM 1535 C C . ARG A 1 191 ? -2.508 -6.727 -19.690 1.00 90.25 191 ARG A C 1
ATOM 1537 O O . ARG A 1 191 ? -2.996 -5.904 -18.912 1.00 90.25 191 ARG A O 1
ATOM 1544 N N . ARG A 1 192 ? -2.551 -8.040 -19.485 1.00 92.50 192 ARG A N 1
ATOM 1545 C CA . ARG A 1 192 ? -3.256 -8.652 -18.352 1.00 92.50 192 ARG A CA 1
ATOM 1546 C C . ARG A 1 192 ? -2.571 -8.271 -17.042 1.00 92.50 192 ARG A C 1
ATOM 1548 O O . ARG A 1 192 ? -1.347 -8.161 -16.996 1.00 92.50 192 ARG A O 1
ATOM 1555 N N . ALA A 1 193 ? -3.340 -8.096 -15.968 1.00 94.62 193 ALA A N 1
ATOM 1556 C CA . ALA A 1 193 ? -2.779 -7.804 -14.644 1.00 94.62 193 ALA A CA 1
ATOM 1557 C C . ALA A 1 193 ? -1.695 -8.811 -14.207 1.00 94.62 193 ALA A C 1
ATOM 1559 O O . ALA A 1 193 ? -0.658 -8.401 -13.693 1.00 94.62 193 ALA A O 1
ATOM 1560 N N . GLU A 1 194 ? -1.881 -10.099 -14.515 1.00 92.94 194 GLU A N 1
ATOM 1561 C CA . GLU A 1 194 ? -0.926 -11.187 -14.228 1.00 92.94 194 GLU A CA 1
ATOM 1562 C C . GLU A 1 194 ? 0.465 -10.967 -14.861 1.00 92.94 194 GLU A C 1
ATOM 1564 O O . GLU A 1 194 ? 1.470 -11.419 -14.323 1.00 92.94 194 GLU A O 1
ATOM 1569 N N . GLU A 1 195 ? 0.540 -10.244 -15.982 1.00 93.31 195 GLU A N 1
ATOM 1570 C CA . GLU A 1 195 ? 1.795 -9.925 -16.678 1.00 93.31 195 GLU A CA 1
ATOM 1571 C C . GLU A 1 195 ? 2.418 -8.601 -16.214 1.00 93.31 195 GLU A C 1
ATOM 1573 O O . GLU A 1 195 ? 3.569 -8.306 -16.541 1.00 93.31 195 GLU A O 1
ATOM 1578 N N . ARG A 1 196 ? 1.644 -7.769 -15.506 1.00 95.69 196 ARG A N 1
ATOM 1579 C CA . ARG A 1 196 ? 2.055 -6.440 -15.034 1.00 95.69 196 ARG A CA 1
ATOM 1580 C C . ARG A 1 196 ? 2.490 -6.458 -13.571 1.00 95.69 196 ARG A C 1
ATOM 1582 O O . ARG A 1 196 ? 3.396 -5.709 -13.208 1.00 95.69 196 ARG A O 1
ATOM 1589 N N . PHE A 1 197 ? 1.852 -7.287 -12.744 1.00 97.12 197 PHE A N 1
ATOM 1590 C CA . PHE A 1 197 ? 2.095 -7.385 -11.307 1.00 97.12 197 PHE A CA 1
ATOM 1591 C C . PHE A 1 197 ? 2.797 -8.692 -10.949 1.00 97.12 197 PHE A C 1
ATOM 1593 O O . PHE A 1 197 ? 2.230 -9.777 -11.059 1.00 97.12 197 PHE A O 1
ATOM 1600 N N . HIS A 1 198 ? 4.018 -8.587 -10.432 1.00 96.62 198 HIS A N 1
ATOM 1601 C CA . HIS A 1 198 ? 4.786 -9.744 -9.993 1.00 96.62 198 HIS A CA 1
ATOM 1602 C C . HIS A 1 198 ? 4.884 -9.815 -8.461 1.00 96.62 198 HIS A C 1
ATOM 1604 O O . HIS A 1 198 ? 5.591 -9.030 -7.827 1.00 96.62 198 HIS A O 1
ATOM 1610 N N . TRP A 1 199 ? 4.191 -10.786 -7.860 1.00 95.94 199 TRP A N 1
ATOM 1611 C CA . TRP A 1 199 ? 4.032 -10.914 -6.401 1.00 95.94 199 TRP A CA 1
ATOM 1612 C C . TRP A 1 199 ? 5.090 -11.773 -5.687 1.00 95.94 199 TRP A C 1
ATOM 1614 O O . TRP A 1 199 ? 5.240 -11.678 -4.472 1.00 95.94 199 TRP A O 1
ATOM 1624 N N . LEU A 1 200 ? 5.802 -12.644 -6.408 1.00 90.44 200 LEU A N 1
ATOM 1625 C CA . LEU A 1 200 ? 6.649 -13.699 -5.822 1.00 90.44 200 LEU A CA 1
ATOM 1626 C C . LEU A 1 200 ? 8.148 -13.362 -5.821 1.00 90.44 200 LEU A C 1
ATOM 1628 O O . LEU A 1 200 ? 8.991 -14.253 -5.729 1.00 90.44 200 LEU A O 1
ATOM 1632 N N . PHE A 1 201 ? 8.501 -12.081 -5.923 1.00 92.31 201 PHE A N 1
ATOM 1633 C CA . PHE A 1 201 ? 9.900 -11.673 -5.852 1.00 92.31 201 PHE A CA 1
ATOM 1634 C C . PHE A 1 201 ? 10.410 -11.717 -4.403 1.00 92.31 201 PHE A C 1
ATOM 1636 O O . PHE A 1 201 ? 9.777 -11.137 -3.518 1.00 92.31 201 PHE A O 1
ATOM 1643 N N . PRO A 1 202 ? 11.556 -12.363 -4.125 1.00 94.00 202 PRO A N 1
ATOM 1644 C CA . PRO A 1 202 ? 12.160 -12.307 -2.799 1.00 94.00 202 PRO A CA 1
ATOM 1645 C C . PRO A 1 202 ? 12.662 -10.878 -2.521 1.00 94.00 202 PRO A C 1
ATOM 1647 O O . PRO A 1 202 ? 13.398 -10.323 -3.345 1.00 94.00 202 PRO A O 1
ATOM 1650 N N . PRO A 1 203 ? 12.259 -10.254 -1.400 1.00 92.94 203 PRO A N 1
ATOM 1651 C CA . PRO A 1 203 ? 12.605 -8.866 -1.100 1.00 92.94 203 PRO A CA 1
ATOM 1652 C C . PRO A 1 203 ? 14.102 -8.640 -0.849 1.00 92.94 203 PRO A C 1
ATOM 1654 O O . PRO A 1 203 ? 14.569 -7.512 -0.950 1.00 92.94 203 PRO A O 1
ATOM 1657 N N . GLU A 1 204 ? 14.865 -9.691 -0.550 1.00 95.00 204 GLU A N 1
ATOM 1658 C CA . GLU A 1 204 ? 16.306 -9.635 -0.287 1.00 95.00 204 GLU A CA 1
ATOM 1659 C C . GLU A 1 204 ? 17.141 -9.406 -1.554 1.00 95.00 204 GLU A C 1
ATOM 1661 O O . GLU A 1 204 ? 18.314 -9.056 -1.451 1.00 95.00 204 GLU A O 1
ATOM 1666 N N . LYS A 1 205 ? 16.558 -9.589 -2.749 1.00 94.38 205 LYS A N 1
ATOM 1667 C CA . LYS A 1 205 ? 17.274 -9.408 -4.022 1.00 94.38 205 LYS A CA 1
ATOM 1668 C C . LYS A 1 205 ? 17.534 -7.946 -4.380 1.00 94.38 205 LYS A C 1
ATOM 1670 O O . LYS A 1 205 ? 18.491 -7.682 -5.100 1.00 94.38 205 LYS A O 1
ATOM 1675 N N . ASP A 1 206 ? 16.696 -7.016 -3.923 1.00 96.12 206 ASP A N 1
ATOM 1676 C CA . ASP A 1 206 ? 16.872 -5.586 -4.186 1.00 96.12 206 ASP A CA 1
ATOM 1677 C C . ASP A 1 206 ? 17.079 -4.829 -2.874 1.00 96.12 206 ASP A C 1
ATOM 1679 O O . ASP A 1 206 ? 16.229 -4.831 -1.980 1.00 96.12 206 ASP A O 1
ATOM 1683 N N . GLU A 1 207 ? 18.220 -4.152 -2.776 1.00 95.56 207 GLU A N 1
ATOM 1684 C CA . GLU A 1 207 ? 18.626 -3.422 -1.579 1.00 95.56 207 GLU A CA 1
ATOM 1685 C C . GLU A 1 207 ? 17.612 -2.345 -1.173 1.00 95.56 207 GLU A C 1
ATOM 1687 O O . GLU A 1 207 ? 17.325 -2.179 0.012 1.00 95.56 207 GLU A O 1
ATOM 1692 N N . ARG A 1 208 ? 16.996 -1.654 -2.140 1.00 94.88 208 ARG A N 1
ATOM 1693 C CA . ARG A 1 208 ? 16.039 -0.571 -1.867 1.00 94.88 208 ARG A CA 1
ATOM 1694 C C . ARG A 1 208 ? 14.773 -1.121 -1.229 1.00 94.88 208 ARG A C 1
ATOM 1696 O O . ARG A 1 208 ? 14.257 -0.552 -0.269 1.00 94.88 208 ARG A O 1
ATOM 1703 N N . VAL A 1 209 ? 14.293 -2.257 -1.737 1.00 96.50 209 VAL A N 1
ATOM 1704 C CA . VAL A 1 209 ? 13.116 -2.953 -1.202 1.00 96.50 209 VAL A CA 1
ATOM 1705 C C . VAL A 1 209 ? 13.406 -3.471 0.203 1.00 96.50 209 VAL A C 1
ATOM 1707 O O . VAL A 1 209 ? 12.599 -3.266 1.111 1.00 96.50 209 VAL A O 1
ATOM 1710 N N . ARG A 1 210 ? 14.576 -4.083 0.408 1.00 96.50 210 ARG A N 1
ATOM 1711 C CA . ARG A 1 210 ? 15.023 -4.583 1.713 1.00 96.50 210 ARG A CA 1
ATOM 1712 C C . ARG A 1 210 ? 15.116 -3.465 2.753 1.00 96.50 210 ARG A C 1
ATOM 1714 O O . ARG A 1 210 ? 14.548 -3.591 3.839 1.00 96.50 210 ARG A O 1
ATOM 1721 N N . MET A 1 211 ? 15.789 -2.360 2.424 1.00 95.50 211 MET A N 1
ATOM 1722 C CA . MET A 1 211 ? 15.897 -1.185 3.294 1.00 95.50 211 MET A CA 1
ATOM 1723 C C . MET A 1 211 ? 14.522 -0.611 3.632 1.00 95.50 211 MET A C 1
ATOM 1725 O O . MET A 1 211 ? 14.245 -0.327 4.797 1.00 95.50 211 MET A O 1
ATOM 1729 N N . LEU A 1 212 ? 13.641 -0.492 2.638 1.00 95.88 212 LEU A N 1
ATOM 1730 C CA . LEU A 1 212 ? 12.308 0.060 2.834 1.00 95.88 212 LEU A CA 1
ATOM 1731 C C . LEU A 1 212 ? 11.426 -0.838 3.709 1.00 95.88 212 LEU A C 1
ATOM 1733 O O . LEU A 1 212 ? 10.729 -0.347 4.592 1.00 95.88 212 LEU A O 1
ATOM 1737 N N . LEU A 1 213 ? 11.471 -2.158 3.523 1.00 96.75 213 LEU A N 1
ATOM 1738 C CA . LEU A 1 213 ? 10.745 -3.092 4.384 1.00 96.75 213 LEU A CA 1
ATOM 1739 C C . LEU A 1 213 ? 11.265 -3.068 5.826 1.00 96.75 213 LEU A C 1
ATOM 1741 O O . LEU A 1 213 ? 10.460 -3.128 6.755 1.00 96.75 213 LEU A O 1
ATOM 1745 N N . ASN A 1 214 ? 12.578 -2.927 6.020 1.00 96.69 214 ASN A N 1
ATOM 1746 C CA . ASN A 1 214 ? 13.162 -2.740 7.348 1.00 96.69 214 ASN A CA 1
ATOM 1747 C C . ASN A 1 214 ? 12.700 -1.423 7.983 1.00 96.69 214 ASN A C 1
ATOM 1749 O O . ASN A 1 214 ? 12.301 -1.419 9.145 1.00 96.69 214 ASN A O 1
ATOM 1753 N N . TRP A 1 215 ? 12.670 -0.329 7.217 1.00 95.62 215 TRP A N 1
ATOM 1754 C CA . TRP A 1 215 ? 12.127 0.951 7.675 1.00 95.62 215 TRP A CA 1
ATOM 1755 C C . TRP A 1 215 ? 10.649 0.831 8.074 1.00 95.62 215 TRP A C 1
ATOM 1757 O O . TRP A 1 215 ? 10.270 1.290 9.150 1.00 95.62 215 TRP A O 1
ATOM 1767 N N . ILE A 1 216 ? 9.830 0.125 7.282 1.00 96.56 216 ILE A N 1
ATOM 1768 C CA . ILE A 1 216 ? 8.422 -0.147 7.615 1.00 96.56 216 ILE A CA 1
ATOM 1769 C C . ILE A 1 216 ? 8.305 -0.948 8.915 1.00 96.56 216 ILE A C 1
ATOM 1771 O O . ILE A 1 216 ? 7.441 -0.666 9.745 1.00 96.56 216 ILE A O 1
ATOM 1775 N N . GLN A 1 217 ? 9.163 -1.951 9.105 1.00 96.88 217 GLN A N 1
ATOM 1776 C CA . GLN A 1 217 ? 9.160 -2.780 10.305 1.00 96.88 217 GLN A CA 1
ATOM 1777 C C . GLN A 1 217 ? 9.506 -1.950 11.552 1.00 96.88 217 GLN A C 1
ATOM 1779 O O . GLN A 1 217 ? 8.781 -2.007 12.550 1.00 96.88 217 GLN A O 1
ATOM 1784 N N . SER A 1 218 ? 10.569 -1.146 11.479 1.00 96.12 218 SER A N 1
ATOM 1785 C CA . SER A 1 218 ? 11.002 -0.250 12.557 1.00 96.12 218 SER A CA 1
ATOM 1786 C C . SER A 1 218 ? 9.975 0.849 12.854 1.00 96.12 218 SER A C 1
ATOM 1788 O O . SER A 1 218 ? 9.728 1.155 14.017 1.00 96.12 218 SER A O 1
ATOM 1790 N N . GLY A 1 219 ? 9.336 1.406 11.822 1.00 94.62 219 GLY A N 1
ATOM 1791 C CA . GLY A 1 219 ? 8.324 2.464 11.911 1.00 94.62 219 GLY A CA 1
ATOM 1792 C C . GLY A 1 219 ? 6.877 1.972 12.019 1.00 94.62 219 GLY A C 1
ATOM 1793 O O . GLY A 1 219 ? 5.949 2.763 11.851 1.00 94.62 219 GLY A O 1
ATOM 1794 N N . SER A 1 220 ? 6.654 0.681 12.284 1.00 95.75 220 SER A N 1
ATOM 1795 C CA . SER A 1 220 ? 5.331 0.042 12.192 1.00 95.75 220 SER A CA 1
ATOM 1796 C C . SER A 1 220 ? 4.242 0.729 13.025 1.00 95.75 220 SER A C 1
ATOM 1798 O O . SER A 1 220 ? 3.116 0.873 12.550 1.00 95.75 220 SER A O 1
ATOM 1800 N N . PHE A 1 221 ? 4.570 1.220 14.226 1.00 95.56 221 PHE A N 1
ATOM 1801 C CA . PHE A 1 221 ? 3.642 1.980 15.072 1.00 95.56 221 PHE A CA 1
ATOM 1802 C C . PHE A 1 221 ? 3.159 3.268 14.387 1.00 95.56 221 PHE A C 1
ATOM 1804 O O . PHE A 1 221 ? 1.953 3.517 14.299 1.00 95.56 221 PHE A O 1
ATOM 1811 N N . SER A 1 222 ? 4.089 4.072 13.869 1.00 95.25 222 SER A N 1
ATOM 1812 C CA . SER A 1 222 ? 3.791 5.342 13.201 1.00 95.25 222 SER A CA 1
ATOM 1813 C C . SER A 1 222 ? 3.013 5.105 11.907 1.00 95.25 222 SER A C 1
ATOM 1815 O O . SER A 1 222 ? 1.980 5.729 11.679 1.00 95.25 222 SER A O 1
ATOM 1817 N N . ILE A 1 223 ? 3.425 4.121 11.106 1.00 96.69 223 ILE A N 1
ATOM 1818 C CA . ILE A 1 223 ? 2.749 3.767 9.849 1.00 96.69 223 ILE A CA 1
ATOM 1819 C C . ILE A 1 223 ? 1.318 3.277 10.109 1.00 96.69 223 ILE A C 1
ATOM 1821 O O . ILE A 1 223 ? 0.392 3.665 9.395 1.00 96.69 223 ILE A O 1
ATOM 1825 N N . ALA A 1 224 ? 1.103 2.468 11.152 1.00 96.94 224 ALA A N 1
ATOM 1826 C CA . ALA A 1 224 ? -0.237 2.033 11.543 1.00 96.94 224 ALA A CA 1
ATOM 1827 C C . ALA A 1 224 ? -1.121 3.207 11.987 1.00 96.94 224 ALA A C 1
ATOM 1829 O O . ALA A 1 224 ? -2.289 3.271 11.602 1.00 96.94 224 ALA A O 1
ATOM 1830 N N . SER A 1 225 ? -0.558 4.140 12.763 1.00 95.94 225 SER A N 1
ATOM 1831 C CA . SER A 1 225 ? -1.237 5.375 13.185 1.00 95.94 225 SER A CA 1
ATOM 1832 C C . SER A 1 225 ? -1.693 6.185 11.974 1.00 95.94 225 SER A C 1
ATOM 1834 O O . SER A 1 225 ? -2.872 6.513 11.853 1.00 95.94 225 SER A O 1
ATOM 1836 N N . PHE A 1 226 ? -0.776 6.438 11.041 1.00 96.38 226 PHE A N 1
ATOM 1837 C CA . PHE A 1 226 ? -1.039 7.222 9.840 1.00 96.38 226 PHE A CA 1
ATOM 1838 C C . PHE A 1 226 ? -2.062 6.558 8.916 1.00 96.38 226 PHE A C 1
ATOM 1840 O O . PHE A 1 226 ? -3.019 7.197 8.485 1.00 96.38 226 PHE A O 1
ATOM 1847 N N . GLY A 1 227 ? -1.926 5.254 8.661 1.00 97.12 227 GLY A N 1
ATOM 1848 C CA . GLY A 1 227 ? -2.893 4.519 7.849 1.00 97.12 227 GLY A CA 1
ATOM 1849 C C . GLY A 1 227 ? -4.297 4.514 8.457 1.00 97.12 227 GLY A C 1
ATOM 1850 O O . GLY A 1 227 ? -5.284 4.646 7.733 1.00 97.12 227 GLY A O 1
ATOM 1851 N N . LEU A 1 228 ? -4.407 4.430 9.788 1.00 97.12 228 LEU A N 1
ATOM 1852 C CA . LEU A 1 228 ? -5.692 4.570 10.469 1.00 97.12 228 LEU A CA 1
ATOM 1853 C C . LEU A 1 228 ? -6.258 5.987 10.320 1.00 97.12 228 LEU A C 1
ATOM 1855 O O . LEU A 1 228 ? -7.447 6.136 10.044 1.00 97.12 228 LEU A O 1
ATOM 1859 N N . GLN A 1 229 ? -5.435 7.026 10.471 1.00 96.00 229 GLN A N 1
ATOM 1860 C CA . GLN A 1 229 ? -5.877 8.405 10.260 1.00 96.00 229 GLN A CA 1
ATOM 1861 C C . GLN A 1 229 ? -6.401 8.607 8.832 1.00 96.00 229 GLN A C 1
ATOM 1863 O O . GLN A 1 229 ? -7.492 9.148 8.662 1.00 96.00 229 GLN A O 1
ATOM 1868 N N . LYS A 1 230 ? -5.698 8.098 7.812 1.00 97.00 230 LYS A N 1
ATOM 1869 C CA . LYS A 1 230 ? -6.150 8.141 6.411 1.00 97.00 230 LYS A CA 1
ATOM 1870 C C . LYS A 1 230 ? -7.470 7.405 6.197 1.00 97.00 230 LYS A C 1
ATOM 1872 O O . LYS A 1 230 ? -8.362 7.932 5.531 1.00 97.00 230 LYS A O 1
ATOM 1877 N N . PHE A 1 231 ? -7.646 6.238 6.815 1.00 97.56 231 PHE A N 1
ATOM 1878 C CA . PHE A 1 231 ? -8.923 5.523 6.810 1.00 97.56 231 PHE A CA 1
ATOM 1879 C C . PHE A 1 231 ? -10.056 6.354 7.436 1.00 97.56 231 PHE A C 1
ATOM 1881 O O . PHE A 1 231 ? -11.133 6.479 6.856 1.00 97.56 231 PHE A O 1
ATOM 1888 N N . LEU A 1 232 ? -9.822 6.971 8.598 1.00 96.94 232 LEU A N 1
ATOM 1889 C CA . LEU A 1 232 ? -10.826 7.797 9.278 1.00 96.94 232 LEU A CA 1
ATOM 1890 C C . LEU A 1 232 ? -11.159 9.086 8.509 1.00 96.94 232 LEU A C 1
ATOM 1892 O O . LEU A 1 232 ? -12.308 9.530 8.544 1.00 96.94 232 LEU A O 1
ATOM 1896 N N . GLN A 1 233 ? -10.177 9.669 7.815 1.00 95.69 233 GLN A N 1
ATOM 1897 C CA . GLN A 1 233 ? -10.345 10.852 6.966 1.00 95.69 233 GLN A CA 1
ATOM 1898 C C . GLN A 1 233 ? -11.152 10.535 5.704 1.00 95.69 233 GLN A C 1
ATOM 1900 O O . GLN A 1 233 ? -12.098 11.247 5.382 1.00 95.69 233 GLN A O 1
ATOM 1905 N N . THR A 1 234 ? -10.793 9.460 5.001 1.00 96.25 234 THR A N 1
ATOM 1906 C CA . THR A 1 234 ? -11.434 9.078 3.731 1.00 96.25 234 THR A CA 1
ATOM 1907 C C . THR A 1 234 ? -12.752 8.337 3.922 1.00 96.25 234 THR A C 1
ATOM 1909 O O . THR A 1 234 ? -13.570 8.319 3.007 1.00 96.25 234 THR A O 1
ATOM 1912 N N . ARG A 1 235 ? -12.970 7.741 5.105 1.00 96.69 235 ARG A N 1
ATOM 1913 C CA . ARG A 1 235 ? -14.128 6.891 5.434 1.00 96.69 235 ARG A CA 1
ATOM 1914 C C . ARG A 1 235 ? -14.311 5.718 4.463 1.00 96.69 235 ARG A C 1
ATOM 1916 O O . ARG A 1 235 ? -15.414 5.203 4.320 1.00 96.69 235 ARG A O 1
ATOM 1923 N N . GLU A 1 236 ? -13.225 5.278 3.833 1.00 96.69 236 GLU A N 1
ATOM 1924 C CA . GLU A 1 236 ? -13.220 4.256 2.789 1.00 96.69 236 GLU A CA 1
ATOM 1925 C C . GLU A 1 236 ? -12.020 3.319 2.971 1.00 96.69 236 GLU A C 1
ATOM 1927 O O . GLU A 1 236 ? -10.978 3.719 3.499 1.00 96.69 236 GLU A O 1
ATOM 1932 N N . ARG A 1 237 ? -12.150 2.056 2.539 1.00 97.06 237 ARG A N 1
ATOM 1933 C CA . ARG A 1 237 ? -11.011 1.127 2.547 1.00 97.06 237 ARG A CA 1
ATOM 1934 C C . ARG A 1 237 ? -9.951 1.599 1.551 1.00 97.06 237 ARG A C 1
ATOM 1936 O O . ARG A 1 237 ? -10.248 2.030 0.437 1.00 97.06 237 ARG A O 1
ATOM 1943 N N . GLY A 1 238 ? -8.697 1.478 1.958 1.00 97.75 238 GLY A N 1
ATOM 1944 C CA . GLY A 1 238 ? -7.549 1.860 1.152 1.00 97.75 238 GLY A CA 1
ATOM 1945 C C . GLY A 1 238 ? -6.290 1.172 1.648 1.00 97.75 238 GLY A C 1
ATOM 1946 O O . GLY A 1 238 ? -6.332 0.307 2.525 1.00 97.75 238 GLY A O 1
ATOM 1947 N N . ALA A 1 239 ? -5.163 1.541 1.070 1.00 98.44 239 ALA A N 1
ATOM 1948 C CA . ALA A 1 239 ? -3.870 1.055 1.509 1.00 98.44 239 ALA A CA 1
ATOM 1949 C C . ALA A 1 239 ? -2.829 2.157 1.412 1.00 98.44 239 ALA A C 1
ATOM 1951 O O . ALA A 1 239 ? -2.964 3.102 0.638 1.00 98.44 239 ALA A O 1
ATOM 1952 N N . LEU A 1 240 ? -1.766 2.000 2.187 1.00 98.38 240 LEU A N 1
ATOM 1953 C CA . LEU A 1 240 ? -0.555 2.773 1.982 1.00 98.38 240 LEU A CA 1
ATOM 1954 C C . LEU A 1 240 ? 0.216 2.171 0.808 1.00 98.38 240 LEU A C 1
ATOM 1956 O O . LEU A 1 240 ? 0.259 0.949 0.652 1.00 98.38 240 LEU A O 1
ATOM 1960 N N . ILE A 1 241 ? 0.825 3.010 -0.015 1.00 98.06 241 ILE A N 1
ATOM 1961 C CA . ILE A 1 241 ? 1.605 2.574 -1.165 1.00 98.06 241 ILE A CA 1
ATOM 1962 C C . ILE A 1 241 ? 2.924 3.339 -1.230 1.00 98.06 241 ILE A C 1
ATOM 1964 O O . ILE A 1 241 ? 2.961 4.556 -1.058 1.00 98.06 241 ILE A O 1
ATOM 1968 N N . VAL A 1 242 ? 4.016 2.605 -1.445 1.00 97.44 242 VAL A N 1
ATOM 1969 C CA . VAL A 1 242 ? 5.377 3.148 -1.448 1.00 97.44 242 VAL A CA 1
ATOM 1970 C C . VAL A 1 242 ? 6.149 2.625 -2.649 1.00 97.44 242 VAL A C 1
ATOM 1972 O O . VAL A 1 242 ? 6.225 1.415 -2.877 1.00 97.44 242 VAL A O 1
ATOM 1975 N N . ASN A 1 243 ? 6.752 3.545 -3.397 1.00 97.00 243 ASN A N 1
ATOM 1976 C CA . ASN A 1 243 ? 7.620 3.228 -4.523 1.00 97.00 243 ASN A CA 1
ATOM 1977 C C . ASN A 1 243 ? 9.077 3.115 -4.053 1.00 97.00 243 ASN A C 1
ATOM 1979 O O . ASN A 1 243 ? 9.703 4.123 -3.736 1.00 97.00 243 ASN A O 1
ATOM 1983 N N . ALA A 1 244 ? 9.641 1.907 -4.061 1.00 95.94 244 ALA A N 1
ATOM 1984 C CA . ALA A 1 244 ? 11.034 1.665 -3.673 1.00 95.94 244 ALA A CA 1
ATOM 1985 C C . ALA A 1 244 ? 12.058 2.293 -4.640 1.00 95.94 244 ALA A C 1
ATOM 1987 O O . ALA A 1 244 ? 13.223 2.463 -4.290 1.00 95.94 244 ALA A O 1
ATOM 1988 N N . GLY A 1 245 ? 11.644 2.619 -5.867 1.00 93.25 245 GLY A N 1
ATOM 1989 C CA . GLY A 1 245 ? 12.480 3.272 -6.873 1.00 93.25 245 GLY A CA 1
ATOM 1990 C C . GLY A 1 245 ? 12.353 4.797 -6.907 1.00 93.25 245 GLY A C 1
ATOM 1991 O O . GLY A 1 245 ? 13.031 5.426 -7.716 1.00 93.25 245 GLY A O 1
ATOM 1992 N N . TYR A 1 246 ? 11.485 5.394 -6.086 1.00 93.38 246 TYR A N 1
ATOM 1993 C CA . TYR A 1 246 ? 11.257 6.837 -6.078 1.00 93.38 246 TYR A CA 1
ATOM 1994 C C . TYR A 1 246 ? 12.052 7.513 -4.964 1.00 93.38 246 TYR A C 1
ATOM 1996 O O . TYR A 1 246 ? 11.891 7.185 -3.791 1.00 93.38 246 TYR A O 1
ATOM 2004 N N . ILE A 1 247 ? 12.875 8.490 -5.340 1.00 86.75 247 ILE A N 1
ATOM 2005 C CA . ILE A 1 247 ? 13.624 9.333 -4.408 1.00 86.75 247 ILE A CA 1
ATOM 2006 C C . ILE A 1 247 ? 13.133 10.769 -4.615 1.00 86.75 247 ILE A C 1
ATOM 2008 O O . ILE A 1 247 ? 13.335 11.318 -5.702 1.00 86.75 247 ILE A O 1
ATOM 2012 N N . PRO A 1 248 ? 12.465 11.384 -3.626 1.00 86.31 248 PRO A N 1
ATOM 2013 C CA . PRO A 1 248 ? 11.999 12.759 -3.751 1.00 86.31 248 PRO A CA 1
ATOM 2014 C C . PRO A 1 248 ? 13.190 13.724 -3.841 1.00 86.31 248 PRO A C 1
ATOM 2016 O O . PRO A 1 248 ? 14.165 13.608 -3.099 1.00 86.31 248 PRO A O 1
ATOM 2019 N N . THR A 1 249 ? 13.101 14.721 -4.724 1.00 82.69 249 THR A N 1
ATOM 2020 C CA . THR A 1 249 ? 14.189 15.691 -4.967 1.00 82.69 249 THR A CA 1
ATOM 2021 C C . THR A 1 249 ? 14.534 16.537 -3.744 1.00 82.69 249 THR A C 1
ATOM 2023 O O . THR A 1 249 ? 15.658 17.018 -3.626 1.00 82.69 249 THR A O 1
ATOM 2026 N N . ASN A 1 250 ? 13.573 16.721 -2.836 1.00 76.06 250 ASN A N 1
ATOM 2027 C CA . ASN A 1 250 ? 13.663 17.680 -1.735 1.00 76.06 250 ASN A CA 1
ATOM 2028 C C . ASN A 1 250 ? 14.028 17.036 -0.385 1.00 76.06 250 ASN A C 1
ATOM 2030 O O . ASN A 1 250 ? 14.255 17.757 0.583 1.00 76.06 250 ASN A O 1
ATOM 2034 N N . SER A 1 251 ? 14.092 15.703 -0.295 1.00 72.25 251 SER A N 1
ATOM 2035 C CA . SER A 1 251 ? 14.367 14.988 0.959 1.00 72.25 251 SER A CA 1
ATOM 2036 C C . SER A 1 251 ? 15.071 13.658 0.685 1.00 72.25 251 SER A C 1
ATOM 2038 O O . SER A 1 251 ? 14.439 12.669 0.337 1.00 72.25 251 SER A O 1
ATOM 2040 N N . MET A 1 252 ? 16.392 13.601 0.858 1.00 68.12 252 MET A N 1
ATOM 2041 C CA . MET A 1 252 ? 17.157 12.401 0.482 1.00 68.12 252 MET A CA 1
ATOM 2042 C C . MET A 1 252 ? 16.963 11.187 1.408 1.00 68.12 252 MET A C 1
ATOM 2044 O O . MET A 1 252 ? 17.432 10.109 1.056 1.00 68.12 252 MET A O 1
ATOM 2048 N N . SER A 1 253 ? 16.322 11.317 2.579 1.00 78.50 253 SER A N 1
ATOM 2049 C CA . SER A 1 253 ? 16.349 10.245 3.591 1.00 78.50 253 SER A CA 1
ATOM 2050 C C . SER A 1 253 ? 15.033 9.517 3.847 1.00 78.50 253 SER A C 1
ATOM 2052 O O . SER A 1 253 ? 15.082 8.405 4.367 1.00 78.50 253 SER A O 1
ATOM 2054 N N . GLU A 1 254 ? 13.874 10.110 3.553 1.00 86.50 254 GLU A N 1
ATOM 2055 C CA . GLU A 1 254 ? 12.585 9.525 3.943 1.00 86.50 254 GLU A CA 1
ATOM 2056 C C . GLU A 1 254 ? 11.785 9.044 2.724 1.00 86.50 254 GLU A C 1
ATOM 2058 O O . GLU A 1 254 ? 11.641 9.794 1.752 1.00 86.50 254 GLU A O 1
ATOM 2063 N N . PRO A 1 255 ? 11.266 7.799 2.744 1.00 92.94 255 PRO A N 1
ATOM 2064 C CA . PRO A 1 255 ? 10.393 7.317 1.690 1.00 92.94 255 PRO A CA 1
ATOM 2065 C C . PRO A 1 255 ? 9.056 8.055 1.716 1.00 92.94 255 PRO A C 1
ATOM 2067 O O . PRO A 1 255 ? 8.523 8.408 2.766 1.00 92.94 255 PRO A O 1
ATOM 2070 N N . VAL A 1 256 ? 8.487 8.234 0.533 1.00 94.31 256 VAL A N 1
ATOM 2071 C CA . VAL A 1 256 ? 7.201 8.904 0.371 1.00 94.31 256 VAL A CA 1
ATOM 2072 C C . VAL A 1 256 ? 6.082 7.870 0.407 1.00 94.31 256 VAL A C 1
ATOM 2074 O O . VAL A 1 256 ? 6.149 6.864 -0.301 1.00 94.31 256 VAL A O 1
ATOM 2077 N N . VAL A 1 257 ? 5.066 8.100 1.236 1.00 96.25 257 VAL A N 1
ATOM 2078 C CA . VAL A 1 257 ? 3.992 7.137 1.501 1.00 96.25 257 VAL A CA 1
ATOM 2079 C C . VAL A 1 257 ? 2.660 7.732 1.076 1.00 96.25 257 VAL A C 1
ATOM 2081 O O . VAL A 1 257 ? 2.117 8.590 1.762 1.00 96.25 257 VAL A O 1
ATOM 2084 N N . ASP A 1 258 ? 2.100 7.245 -0.027 1.00 96.75 258 ASP A N 1
ATOM 2085 C CA . ASP A 1 258 ? 0.796 7.702 -0.508 1.00 96.75 258 ASP A CA 1
ATOM 2086 C C . ASP A 1 258 ? -0.340 6.809 0.004 1.00 96.75 258 ASP A C 1
ATOM 2088 O O . ASP A 1 258 ? -0.148 5.628 0.299 1.00 96.75 258 ASP A O 1
ATOM 2092 N N . TRP A 1 259 ? -1.552 7.360 0.076 1.00 97.56 259 TRP A N 1
ATOM 2093 C CA . TRP A 1 259 ? -2.773 6.588 0.310 1.00 97.56 259 TRP A CA 1
ATOM 2094 C C . TRP A 1 259 ? -3.473 6.299 -1.016 1.00 97.56 259 TRP A C 1
ATOM 2096 O O . TRP A 1 259 ? -3.845 7.226 -1.736 1.00 97.56 259 TRP A O 1
ATOM 2106 N N . ILE A 1 260 ? -3.685 5.020 -1.322 1.00 97.56 260 ILE A N 1
ATOM 2107 C CA . ILE A 1 260 ? -4.429 4.576 -2.500 1.00 97.56 260 ILE A CA 1
ATOM 2108 C C . ILE A 1 260 ? -5.821 4.077 -2.089 1.00 97.56 260 ILE A C 1
ATOM 2110 O O . ILE A 1 260 ? -5.966 3.241 -1.193 1.00 97.56 260 ILE A O 1
ATOM 2114 N N . THR A 1 261 ? -6.863 4.616 -2.722 1.00 97.00 261 THR A N 1
ATOM 2115 C CA . THR A 1 261 ? -8.264 4.296 -2.402 1.00 97.00 261 THR A CA 1
ATOM 2116 C C . THR A 1 261 ? -8.773 3.093 -3.190 1.00 97.00 261 THR A C 1
ATOM 2118 O O . THR A 1 261 ? -8.204 2.708 -4.212 1.00 97.00 261 THR A O 1
ATOM 2121 N N . TRP A 1 262 ? -9.893 2.511 -2.751 1.00 97.19 262 TRP A N 1
ATOM 2122 C CA . TRP A 1 262 ? -10.557 1.436 -3.490 1.00 97.19 262 TRP A CA 1
ATOM 2123 C C . TRP A 1 262 ? -10.822 1.774 -4.966 1.00 97.19 262 TRP A C 1
ATOM 2125 O O . TRP A 1 262 ? -10.536 0.961 -5.843 1.00 97.19 262 TRP A O 1
ATOM 2135 N N . ASP A 1 263 ? -11.303 2.987 -5.250 1.00 96.88 263 ASP A N 1
ATOM 2136 C CA . ASP A 1 263 ? -11.633 3.418 -6.615 1.00 96.88 263 ASP A CA 1
ATOM 2137 C C . ASP A 1 263 ? -10.389 3.527 -7.514 1.00 96.88 263 ASP A C 1
ATOM 2139 O O . ASP A 1 263 ? -10.484 3.396 -8.732 1.00 96.88 263 ASP A O 1
ATOM 2143 N N . GLN A 1 264 ? -9.209 3.723 -6.919 1.0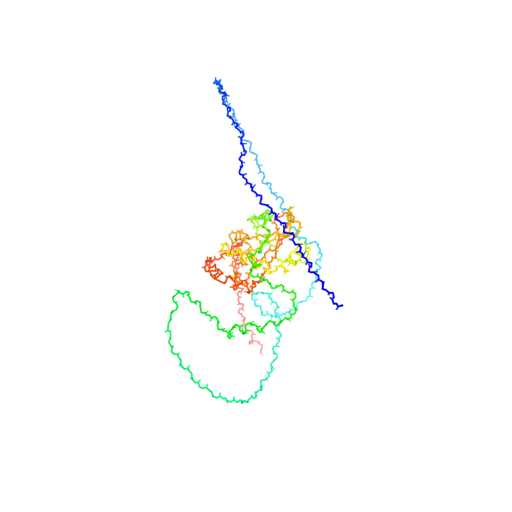0 96.81 264 GLN A N 1
ATOM 2144 C CA . GLN A 1 264 ? -7.930 3.678 -7.626 1.00 96.81 264 GLN A CA 1
ATOM 2145 C C . GLN A 1 264 ? -7.410 2.244 -7.780 1.00 96.81 264 GLN A C 1
ATOM 2147 O O . GLN A 1 264 ? -6.760 1.937 -8.769 1.00 96.81 264 GLN A O 1
ATOM 2152 N N . ILE A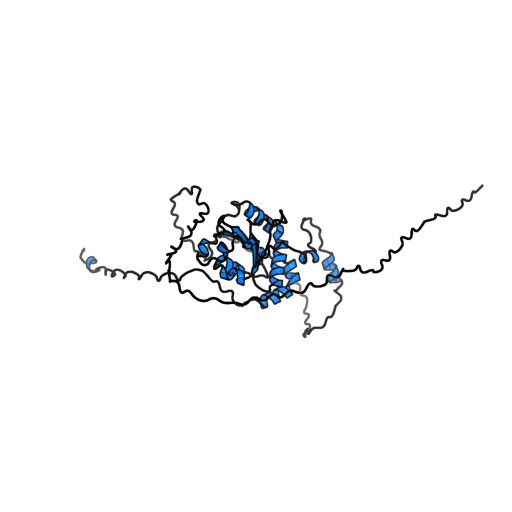 1 265 ? -7.706 1.336 -6.850 1.00 97.06 265 ILE A N 1
ATOM 2153 C CA . ILE A 1 265 ? -7.246 -0.058 -6.928 1.00 97.06 265 ILE A CA 1
ATOM 2154 C C . ILE A 1 265 ? -8.080 -0.886 -7.900 1.00 97.06 265 ILE A C 1
ATOM 2156 O O . ILE A 1 265 ? -7.524 -1.687 -8.645 1.00 97.06 265 ILE A O 1
ATOM 2160 N N . GLN A 1 266 ? -9.398 -0.713 -7.928 1.00 96.75 266 GLN A N 1
ATOM 2161 C CA . GLN A 1 266 ? -10.277 -1.498 -8.793 1.00 96.75 266 GLN A CA 1
ATOM 2162 C C . GLN A 1 266 ? -9.855 -1.515 -10.284 1.00 96.75 266 GLN A C 1
ATOM 2164 O O . GLN A 1 266 ? -9.770 -2.604 -10.853 1.00 96.75 266 GLN A O 1
ATOM 2169 N N . PRO A 1 267 ? -9.522 -0.381 -10.940 1.00 96.62 267 PRO A N 1
ATOM 2170 C CA . PRO A 1 267 ? -9.123 -0.384 -12.350 1.00 96.62 267 PRO A CA 1
ATOM 2171 C C . PRO A 1 267 ? -7.769 -1.053 -12.620 1.00 96.62 267 PRO A C 1
ATOM 2173 O O . PRO A 1 267 ? -7.388 -1.165 -13.784 1.00 96.62 267 PRO A O 1
ATOM 2176 N N . THR A 1 268 ? -7.037 -1.490 -11.590 1.00 96.62 268 THR A N 1
ATOM 2177 C CA . THR A 1 268 ? -5.792 -2.246 -11.781 1.00 96.62 268 THR A CA 1
ATOM 2178 C C . THR A 1 268 ? -6.028 -3.660 -12.289 1.00 96.62 268 THR A C 1
ATOM 2180 O O . THR A 1 268 ? -5.122 -4.237 -12.895 1.00 96.62 268 THR A O 1
ATOM 2183 N N . MET A 1 269 ? -7.232 -4.200 -12.059 1.00 96.19 269 MET A N 1
ATOM 2184 C CA . MET A 1 269 ? -7.651 -5.557 -12.424 1.00 96.19 269 MET A CA 1
ATOM 2185 C C . MET A 1 269 ? -6.800 -6.679 -11.803 1.00 96.19 269 MET A C 1
ATOM 2187 O O . MET A 1 269 ? -6.960 -7.850 -12.146 1.00 96.19 269 MET A O 1
ATOM 2191 N N . ASP A 1 270 ? -5.914 -6.346 -10.857 1.00 96.75 270 ASP A N 1
ATOM 2192 C CA . ASP A 1 270 ? -5.146 -7.333 -10.105 1.00 96.75 270 ASP A CA 1
ATOM 2193 C C . ASP A 1 270 ? -5.985 -7.868 -8.944 1.00 96.75 270 ASP A C 1
ATOM 2195 O O . ASP A 1 270 ? -6.443 -7.118 -8.073 1.00 96.75 270 ASP A O 1
ATOM 2199 N N . ARG A 1 271 ? -6.195 -9.187 -8.948 1.00 96.25 271 ARG A N 1
ATOM 2200 C CA . ARG A 1 271 ? -7.004 -9.886 -7.948 1.00 96.25 271 ARG A CA 1
ATOM 2201 C C . ARG A 1 271 ? -6.423 -9.728 -6.547 1.00 96.25 271 ARG A C 1
ATOM 2203 O O . ARG A 1 271 ? -7.160 -9.440 -5.609 1.00 96.25 271 ARG A O 1
ATOM 2210 N N . VAL A 1 272 ? -5.114 -9.923 -6.395 1.00 97.00 272 VAL A N 1
ATOM 2211 C CA . VAL A 1 272 ? -4.456 -9.956 -5.083 1.00 97.00 272 VAL A CA 1
ATOM 2212 C C . VAL A 1 272 ? -4.477 -8.570 -4.443 1.00 97.00 272 VAL A C 1
ATOM 2214 O O . VAL A 1 272 ? -4.768 -8.456 -3.251 1.00 97.00 272 VAL A O 1
ATOM 2217 N N . LEU A 1 273 ? -4.222 -7.515 -5.215 1.00 97.38 273 LEU A N 1
ATOM 2218 C CA . LEU A 1 273 ? -4.261 -6.120 -4.791 1.00 97.38 273 LEU A CA 1
ATOM 2219 C C . LEU A 1 273 ? -5.671 -5.735 -4.334 1.00 97.38 273 LEU A C 1
ATOM 2221 O O . LEU A 1 273 ? -5.843 -5.226 -3.224 1.00 97.38 273 LEU A O 1
ATOM 2225 N N . GLN A 1 274 ? -6.678 -6.048 -5.154 1.00 98.00 274 GLN A N 1
ATOM 2226 C CA . GLN A 1 274 ? -8.081 -5.791 -4.841 1.00 98.00 274 GLN A CA 1
ATOM 2227 C C . GLN A 1 274 ? -8.536 -6.570 -3.611 1.00 98.00 274 GLN A C 1
ATOM 2229 O O . GLN A 1 274 ? -9.023 -5.968 -2.664 1.00 98.00 274 GLN A O 1
ATOM 2234 N N . GLU A 1 275 ? -8.321 -7.882 -3.544 1.00 97.62 275 GLU A N 1
ATOM 2235 C CA . GLU A 1 275 ? -8.740 -8.670 -2.381 1.00 97.62 275 GLU A CA 1
ATOM 2236 C C . GLU A 1 275 ? -8.079 -8.176 -1.084 1.00 97.62 275 GLU A C 1
ATOM 2238 O O . GLU A 1 275 ? -8.705 -8.125 -0.022 1.00 97.62 275 GLU A O 1
ATOM 2243 N N . SER A 1 276 ? -6.815 -7.757 -1.175 1.00 97.81 276 SER A N 1
ATOM 2244 C CA . SER A 1 276 ? -6.059 -7.244 -0.034 1.00 97.81 276 SER A CA 1
ATOM 2245 C C . SER A 1 276 ? -6.660 -5.975 0.562 1.00 97.81 276 SER A C 1
ATOM 2247 O O . SER A 1 276 ? -6.616 -5.826 1.781 1.00 97.81 276 SER A O 1
ATOM 2249 N N . VAL A 1 277 ? -7.220 -5.086 -0.262 1.00 97.94 277 VAL A N 1
ATOM 2250 C CA . VAL A 1 277 ? -7.829 -3.827 0.200 1.00 97.94 277 VAL A CA 1
ATOM 2251 C C . VAL A 1 277 ? -9.332 -3.954 0.420 1.00 97.94 277 VAL A C 1
ATOM 2253 O O . VAL A 1 277 ? -9.862 -3.399 1.377 1.00 97.94 277 VAL A O 1
ATOM 2256 N N . GLY A 1 278 ? -10.021 -4.733 -0.406 1.00 97.00 278 GLY A N 1
ATOM 2257 C CA . GLY A 1 278 ? -11.464 -4.918 -0.330 1.00 97.00 278 GLY A CA 1
ATOM 2258 C C . GLY A 1 278 ? -11.910 -5.665 0.924 1.00 97.00 278 GLY A C 1
ATOM 2259 O O . GLY A 1 278 ? -12.988 -5.373 1.433 1.00 97.00 278 GLY A O 1
ATOM 2260 N N . TYR A 1 279 ? -11.089 -6.576 1.467 1.00 96.50 279 TYR A N 1
ATOM 2261 C CA . TYR A 1 279 ? -11.525 -7.510 2.520 1.00 96.50 279 TYR A CA 1
ATOM 2262 C C . TYR A 1 279 ? -10.698 -7.496 3.814 1.00 96.50 279 TYR A C 1
ATOM 2264 O O . TYR A 1 279 ? -10.905 -8.347 4.682 1.00 96.50 279 TYR A O 1
ATOM 2272 N N . TYR A 1 280 ? -9.765 -6.557 4.004 1.00 97.44 280 TYR A N 1
ATOM 2273 C CA . TYR A 1 280 ? -9.100 -6.427 5.308 1.00 97.44 280 TYR A CA 1
ATOM 2274 C C . TYR A 1 280 ? -9.998 -5.717 6.337 1.00 97.44 280 TYR A C 1
ATOM 2276 O O . TYR A 1 280 ? -10.910 -4.964 5.993 1.00 97.44 280 TYR A O 1
ATOM 2284 N N . ASN A 1 281 ? -9.728 -5.952 7.626 1.00 97.06 281 ASN A N 1
ATOM 2285 C CA . ASN A 1 281 ? -10.405 -5.254 8.717 1.00 97.06 281 ASN A CA 1
ATOM 2286 C C . ASN A 1 281 ? -9.600 -4.006 9.140 1.00 97.06 281 ASN A C 1
ATOM 2288 O O . ASN A 1 281 ? -8.569 -4.172 9.808 1.00 97.06 281 ASN A O 1
ATOM 2292 N N . PRO A 1 282 ? -10.073 -2.780 8.829 1.00 96.62 282 PRO A N 1
ATOM 2293 C CA . PRO A 1 282 ? -9.362 -1.542 9.146 1.00 96.62 282 PRO A CA 1
ATOM 2294 C C . PRO A 1 282 ? -9.336 -1.201 10.642 1.00 96.62 282 PRO A C 1
ATOM 2296 O O . PRO A 1 282 ? -8.590 -0.315 11.037 1.00 96.62 282 PRO A O 1
ATOM 2299 N N . ALA A 1 283 ? -10.090 -1.905 11.498 1.00 96.81 283 ALA A N 1
ATOM 2300 C CA . ALA A 1 283 ? -9.967 -1.770 12.954 1.00 96.81 283 ALA A CA 1
ATOM 2301 C C . ALA A 1 283 ? -8.785 -2.548 13.546 1.00 96.81 283 ALA A C 1
ATOM 2303 O O . ALA A 1 283 ? -8.469 -2.358 14.722 1.00 96.81 283 ALA A O 1
ATOM 2304 N N . VAL A 1 284 ? -8.190 -3.478 12.792 1.00 97.81 284 VAL A N 1
ATOM 2305 C CA . VAL A 1 284 ? -7.167 -4.402 13.311 1.00 97.81 284 VAL A CA 1
ATOM 2306 C C . VAL A 1 284 ? -5.849 -4.246 12.571 1.00 97.81 284 VAL A C 1
ATOM 2308 O O . VAL A 1 284 ? -4.798 -4.287 13.203 1.00 97.81 284 VAL A O 1
ATOM 2311 N N . HIS A 1 285 ? -5.887 -4.048 11.254 1.00 97.94 285 HIS A N 1
ATOM 2312 C CA . HIS A 1 285 ? -4.681 -3.929 10.444 1.00 97.94 285 HIS A CA 1
ATOM 2313 C C . HIS A 1 285 ? -4.812 -2.810 9.418 1.00 97.94 285 HIS A C 1
ATOM 2315 O O . HIS A 1 285 ? -5.901 -2.549 8.916 1.00 97.94 285 HIS A O 1
ATOM 2321 N N . ILE A 1 286 ? -3.676 -2.231 9.049 1.00 98.06 286 ILE A N 1
ATOM 2322 C CA . ILE A 1 286 ? -3.504 -1.437 7.833 1.00 98.06 286 ILE A CA 1
ATOM 2323 C C . ILE A 1 286 ? -2.730 -2.274 6.818 1.00 98.06 286 ILE A C 1
ATOM 2325 O O . ILE A 1 286 ? -1.856 -3.064 7.182 1.00 98.06 286 ILE A O 1
ATOM 2329 N N . VAL A 1 287 ? -3.061 -2.118 5.540 1.00 98.38 287 VAL A N 1
ATOM 2330 C CA . VAL A 1 287 ? -2.323 -2.740 4.441 1.00 98.38 287 VAL A CA 1
ATOM 2331 C C . VAL A 1 287 ? -1.367 -1.712 3.853 1.00 98.38 287 VAL A C 1
ATOM 2333 O O . VAL A 1 287 ? -1.764 -0.582 3.576 1.00 98.38 287 VAL A O 1
ATOM 2336 N N . ILE A 1 288 ? -0.112 -2.114 3.668 1.00 98.50 288 ILE A N 1
ATOM 2337 C CA . ILE A 1 288 ? 0.885 -1.346 2.929 1.00 98.50 288 ILE A CA 1
ATOM 2338 C C . ILE A 1 288 ? 1.413 -2.183 1.767 1.00 98.50 288 ILE A C 1
ATOM 2340 O O . ILE A 1 288 ? 1.701 -3.378 1.922 1.00 98.50 288 ILE A O 1
ATOM 2344 N N . PHE A 1 289 ? 1.540 -1.544 0.612 1.00 98.50 289 PHE A N 1
ATOM 2345 C CA . PHE A 1 289 ? 2.189 -2.096 -0.560 1.00 98.50 289 PHE A CA 1
ATOM 2346 C C . PHE A 1 289 ? 3.512 -1.391 -0.797 1.00 98.50 289 PHE A C 1
ATOM 2348 O O . PHE A 1 289 ? 3.574 -0.168 -0.885 1.00 98.50 289 PHE A O 1
ATOM 2355 N N . VAL A 1 290 ? 4.565 -2.183 -0.930 1.00 98.19 290 VAL A N 1
ATOM 2356 C CA . VAL A 1 290 ? 5.847 -1.719 -1.453 1.00 98.19 290 VAL A CA 1
ATOM 2357 C C . VAL A 1 290 ? 5.928 -2.222 -2.875 1.00 98.19 290 VAL A C 1
ATOM 2359 O O . VAL A 1 290 ? 5.643 -3.392 -3.106 1.00 98.19 290 VAL A O 1
ATOM 2362 N N . PHE A 1 291 ? 6.301 -1.379 -3.825 1.00 97.94 291 PHE A N 1
ATOM 2363 C CA . PHE A 1 291 ? 6.493 -1.819 -5.199 1.00 97.94 291 PHE A CA 1
ATOM 2364 C C . PHE A 1 291 ? 7.796 -1.286 -5.780 1.00 97.94 291 PHE A C 1
ATOM 2366 O O . PHE A 1 291 ? 8.298 -0.238 -5.372 1.00 97.94 291 PHE A O 1
ATOM 2373 N N . LEU A 1 292 ? 8.327 -2.024 -6.749 1.00 97.38 292 LEU A N 1
ATOM 2374 C CA . LEU A 1 292 ? 9.510 -1.665 -7.507 1.00 97.38 292 LEU A CA 1
ATOM 2375 C C . LEU A 1 292 ? 9.185 -1.716 -9.011 1.00 97.38 292 LEU A C 1
ATOM 2377 O O . LEU A 1 292 ? 8.890 -2.797 -9.528 1.00 97.38 292 LEU A O 1
ATOM 2381 N N . PRO A 1 293 ? 9.225 -0.572 -9.717 1.00 96.62 293 PRO A N 1
ATOM 2382 C CA . PRO A 1 293 ? 9.004 -0.511 -11.161 1.00 96.62 293 PRO A CA 1
ATOM 2383 C C . PRO A 1 293 ? 10.058 -1.296 -11.953 1.00 96.62 293 PRO A C 1
ATOM 2385 O O . PRO A 1 293 ? 11.237 -1.279 -11.588 1.00 96.62 293 PRO A O 1
ATOM 2388 N N . SER A 1 294 ? 9.666 -1.897 -13.081 1.00 95.44 294 SER A N 1
ATOM 2389 C CA . SER A 1 294 ? 10.628 -2.321 -14.108 1.00 95.44 294 SER A CA 1
ATOM 2390 C C . SER A 1 294 ? 11.322 -1.098 -14.724 1.00 95.44 294 SER A C 1
ATOM 2392 O O . SER A 1 294 ? 10.753 -0.001 -14.706 1.00 95.44 294 SER A O 1
ATOM 2394 N N . PRO A 1 295 ? 12.518 -1.249 -15.325 1.00 93.00 295 PRO A N 1
ATOM 2395 C CA . PRO A 1 295 ? 13.174 -0.151 -16.037 1.00 93.00 295 PRO A CA 1
ATOM 2396 C C . PRO A 1 295 ? 12.316 0.485 -17.143 1.00 93.00 295 PRO A C 1
ATOM 2398 O O . PRO A 1 295 ? 12.453 1.677 -17.407 1.00 93.00 295 PRO A O 1
ATOM 2401 N N . SER A 1 296 ? 11.417 -0.280 -17.774 1.00 92.44 296 SER A N 1
ATOM 2402 C CA . SER A 1 296 ? 10.488 0.239 -18.790 1.00 92.44 296 SER A CA 1
ATOM 2403 C C . SER A 1 296 ? 9.215 0.867 -18.200 1.00 92.44 296 SER A C 1
ATOM 2405 O O . SER A 1 296 ? 8.505 1.588 -18.902 1.00 92.44 296 SER A O 1
ATOM 2407 N N . GLY A 1 297 ? 8.893 0.580 -16.931 1.00 93.25 297 GLY A N 1
ATOM 2408 C CA . GLY A 1 297 ? 7.662 1.010 -16.261 1.00 93.25 297 GLY A CA 1
ATOM 2409 C C . GLY A 1 297 ? 6.388 0.285 -16.719 1.00 93.25 297 GLY A C 1
ATOM 2410 O O . GLY A 1 297 ? 5.283 0.696 -16.345 1.00 93.25 297 GLY A O 1
ATOM 2411 N N . ASN A 1 298 ? 6.508 -0.775 -17.526 1.00 94.94 298 ASN A N 1
ATOM 2412 C CA . ASN A 1 298 ? 5.359 -1.544 -18.020 1.00 94.94 298 ASN A CA 1
ATOM 2413 C C . ASN A 1 298 ? 4.930 -2.672 -17.072 1.00 94.94 298 ASN A C 1
ATOM 2415 O O . ASN A 1 298 ? 3.797 -3.143 -17.159 1.00 94.94 298 ASN A O 1
ATOM 2419 N N . SER A 1 299 ? 5.812 -3.079 -16.164 1.00 96.12 299 SER A N 1
ATOM 2420 C CA . SER A 1 299 ? 5.570 -4.091 -15.139 1.00 96.12 299 SER A CA 1
ATOM 2421 C C . SER A 1 299 ? 6.210 -3.663 -13.817 1.00 96.12 299 SER A C 1
ATOM 2423 O O . SER A 1 299 ? 6.980 -2.698 -13.763 1.00 96.12 299 SER A O 1
ATOM 2425 N N . LEU A 1 300 ? 5.866 -4.340 -12.726 1.00 97.44 300 LEU A N 1
ATOM 2426 C CA . LEU A 1 300 ? 6.436 -4.069 -11.412 1.00 97.44 300 LEU A CA 1
ATOM 2427 C C . LEU A 1 300 ? 6.455 -5.315 -10.531 1.00 97.44 300 LEU A C 1
ATOM 2429 O O . LEU A 1 300 ? 5.601 -6.195 -10.644 1.00 97.44 300 LEU A O 1
ATOM 2433 N N . ALA A 1 301 ? 7.424 -5.361 -9.624 1.00 97.88 301 ALA A N 1
ATOM 2434 C CA . ALA A 1 301 ? 7.395 -6.268 -8.488 1.00 97.88 301 ALA A CA 1
ATOM 2435 C C . ALA A 1 301 ? 6.664 -5.587 -7.325 1.00 97.88 301 ALA A C 1
ATOM 2437 O O . ALA A 1 301 ? 6.855 -4.391 -7.092 1.00 97.88 301 ALA A O 1
ATOM 2438 N N . ILE A 1 302 ? 5.817 -6.319 -6.603 1.00 98.19 302 ILE A N 1
ATOM 2439 C CA . ILE A 1 302 ? 5.020 -5.766 -5.503 1.00 98.19 302 ILE A CA 1
ATOM 2440 C C . ILE A 1 302 ? 4.975 -6.711 -4.307 1.00 98.19 302 ILE A C 1
ATOM 2442 O O . ILE A 1 302 ? 4.817 -7.924 -4.430 1.00 98.19 302 ILE A O 1
ATOM 2446 N N . TRP A 1 303 ? 5.081 -6.121 -3.123 1.00 98.12 303 TRP A N 1
ATOM 2447 C CA . TRP A 1 303 ? 5.033 -6.786 -1.834 1.00 98.12 303 TRP A CA 1
ATOM 2448 C C . TRP A 1 303 ? 3.893 -6.214 -1.006 1.00 98.12 303 TRP A C 1
ATOM 2450 O O . TRP A 1 303 ? 3.637 -5.012 -1.009 1.00 98.12 303 TRP A O 1
ATOM 2460 N N . ARG A 1 304 ? 3.237 -7.079 -0.235 1.00 97.69 304 ARG A N 1
ATOM 2461 C CA . ARG A 1 304 ? 2.154 -6.714 0.682 1.00 97.69 304 ARG A CA 1
ATOM 2462 C C . ARG A 1 304 ? 2.575 -6.969 2.120 1.00 97.69 304 ARG A C 1
ATOM 2464 O O . ARG A 1 304 ? 2.983 -8.083 2.451 1.00 97.69 304 ARG A O 1
ATOM 2471 N N . ARG A 1 305 ? 2.358 -5.997 3.005 1.00 97.81 305 ARG A N 1
ATOM 2472 C CA . ARG A 1 305 ? 2.448 -6.189 4.460 1.00 97.81 305 ARG A CA 1
ATOM 2473 C C . ARG A 1 305 ? 1.151 -5.758 5.137 1.00 97.81 305 ARG A C 1
ATOM 2475 O O . ARG A 1 305 ? 0.521 -4.781 4.746 1.00 97.81 305 ARG A O 1
ATOM 2482 N N . LYS A 1 306 ? 0.753 -6.520 6.157 1.00 98.06 306 LYS A N 1
ATOM 2483 C CA . LYS A 1 306 ? -0.331 -6.163 7.076 1.00 98.06 306 LYS A CA 1
ATOM 2484 C C . LYS A 1 306 ? 0.310 -5.687 8.368 1.00 98.06 306 LYS A C 1
ATOM 2486 O O . LYS A 1 306 ? 1.028 -6.456 9.001 1.00 98.06 306 LYS A O 1
ATOM 2491 N N . ILE A 1 307 ? 0.059 -4.441 8.735 1.00 98.12 307 ILE A N 1
ATOM 2492 C CA . ILE A 1 307 ? 0.611 -3.829 9.938 1.00 98.12 307 ILE A CA 1
ATOM 2493 C C . ILE A 1 307 ? -0.497 -3.798 10.992 1.00 98.12 307 ILE A C 1
ATOM 2495 O O . ILE A 1 307 ? -1.550 -3.213 10.727 1.00 98.12 307 ILE A O 1
ATOM 2499 N N . PRO A 1 308 ? -0.316 -4.445 12.156 1.00 98.19 308 PRO A N 1
ATOM 2500 C CA . PRO A 1 308 ? -1.313 -4.426 13.216 1.00 98.19 308 PRO A CA 1
ATOM 2501 C C . PRO A 1 308 ? -1.434 -3.023 13.810 1.00 98.19 308 PRO A C 1
ATOM 2503 O O . PRO A 1 308 ? -0.433 -2.355 14.062 1.00 98.19 308 PRO A O 1
ATOM 2506 N N . ILE A 1 309 ? -2.666 -2.588 14.064 1.00 97.31 309 ILE A N 1
ATOM 2507 C CA . ILE A 1 309 ? -2.927 -1.308 14.718 1.00 97.31 309 ILE A CA 1
ATOM 2508 C C . ILE A 1 309 ? -2.733 -1.489 16.230 1.00 97.31 309 ILE A C 1
ATOM 2510 O O . ILE A 1 309 ? -3.419 -2.323 16.832 1.00 97.31 309 ILE A O 1
ATOM 2514 N N . PRO A 1 310 ? -1.842 -0.712 16.870 1.00 95.81 310 PRO A N 1
ATOM 2515 C CA . PRO A 1 310 ? -1.626 -0.775 18.311 1.00 95.81 310 PRO A CA 1
ATOM 2516 C C . PRO A 1 310 ? -2.923 -0.582 19.106 1.00 95.81 310 PRO A C 1
ATOM 2518 O O . PRO A 1 310 ? -3.721 0.313 18.818 1.00 95.81 310 PRO A O 1
ATOM 2521 N N . ASN A 1 311 ? -3.121 -1.386 20.157 1.00 95.31 311 ASN A N 1
ATOM 2522 C CA . ASN A 1 311 ? -4.336 -1.332 20.979 1.00 95.31 311 ASN A CA 1
ATOM 2523 C C . ASN A 1 311 ? -4.584 0.046 21.606 1.00 95.31 311 ASN A C 1
ATOM 2525 O O . ASN A 1 311 ? -5.736 0.458 21.702 1.00 95.31 311 ASN A O 1
ATOM 2529 N N . SER A 1 312 ? -3.531 0.775 21.988 1.00 93.50 312 SER A N 1
ATOM 2530 C CA . SER A 1 312 ? -3.648 2.137 22.527 1.00 93.50 312 SER A CA 1
ATOM 2531 C C . SER A 1 312 ? -4.364 3.082 21.558 1.00 93.50 312 SER A C 1
ATOM 2533 O O . SER A 1 312 ? -5.247 3.833 21.964 1.00 93.50 312 SER A O 1
ATOM 2535 N N . ILE A 1 313 ? -4.041 2.990 20.268 1.00 94.19 313 ILE A N 1
ATOM 2536 C CA . ILE A 1 313 ? -4.640 3.804 19.208 1.00 94.19 313 ILE A CA 1
ATOM 2537 C C . ILE A 1 313 ? -6.063 3.329 18.912 1.00 94.19 313 ILE A C 1
ATOM 2539 O O . ILE A 1 313 ? -6.974 4.145 18.787 1.00 94.19 313 ILE A O 1
ATOM 2543 N N . ARG A 1 314 ? -6.279 2.007 18.858 1.00 95.19 314 ARG A N 1
ATOM 2544 C CA . ARG A 1 314 ? -7.619 1.429 18.659 1.00 95.19 314 ARG A CA 1
ATOM 2545 C C . ARG A 1 314 ? -8.597 1.907 19.729 1.00 95.19 314 ARG A C 1
ATOM 2547 O O . ARG A 1 314 ? -9.700 2.315 19.392 1.00 95.19 314 ARG A O 1
ATOM 2554 N N . LEU A 1 315 ? -8.175 1.901 20.995 1.00 94.88 315 LEU A N 1
ATOM 2555 C CA . LEU A 1 315 ? -8.983 2.384 22.115 1.00 94.88 315 LEU A CA 1
ATOM 2556 C C . LEU A 1 315 ? -9.222 3.895 22.035 1.00 94.88 315 LEU A C 1
ATOM 2558 O O . LEU A 1 315 ? -10.353 4.333 22.232 1.00 94.88 315 LEU A O 1
ATOM 2562 N N . ALA A 1 316 ? -8.193 4.677 21.695 1.00 94.06 316 ALA A N 1
ATOM 2563 C CA . ALA A 1 316 ? -8.311 6.128 21.558 1.00 94.06 316 ALA A CA 1
ATOM 2564 C C . ALA A 1 316 ? -9.320 6.542 20.471 1.00 94.06 316 ALA A C 1
ATOM 2566 O O . ALA A 1 316 ? -10.063 7.502 20.669 1.00 94.06 316 ALA A O 1
ATOM 2567 N N . TYR A 1 317 ? -9.385 5.798 19.358 1.00 95.50 317 TYR A N 1
ATOM 2568 C CA . TYR A 1 317 ? -10.271 6.095 18.227 1.00 95.50 317 TYR A CA 1
ATOM 2569 C C . TYR A 1 317 ? -11.465 5.137 18.076 1.00 95.50 317 TYR A C 1
ATOM 2571 O O . TYR A 1 317 ? -12.088 5.070 17.014 1.00 95.50 317 TYR A O 1
ATOM 2579 N N . GLN A 1 318 ? -11.811 4.373 19.117 1.00 96.62 318 GLN A N 1
ATOM 2580 C CA . GLN A 1 318 ? -12.783 3.277 19.017 1.00 96.62 318 GLN A CA 1
ATOM 2581 C C . GLN A 1 318 ? -14.144 3.737 18.469 1.00 96.62 318 GLN A C 1
ATOM 2583 O O . GLN A 1 318 ? -14.746 3.058 17.630 1.00 96.62 318 GLN A O 1
ATOM 2588 N N . ALA A 1 319 ? -14.622 4.901 18.917 1.00 96.94 319 ALA A N 1
ATOM 2589 C CA . ALA A 1 319 ? -15.889 5.469 18.468 1.00 96.94 319 ALA A CA 1
ATOM 2590 C C . ALA A 1 319 ? -15.847 5.859 16.980 1.00 96.94 319 ALA A C 1
ATOM 2592 O O . ALA A 1 319 ? -16.749 5.480 16.229 1.00 96.94 319 ALA A O 1
ATOM 2593 N N . GLN A 1 320 ? -14.789 6.550 16.525 1.00 97.19 320 GLN A N 1
ATOM 2594 C CA . GLN A 1 320 ? -14.668 6.940 15.115 1.00 97.19 320 GLN A CA 1
ATOM 2595 C C . GLN A 1 320 ? -14.471 5.720 14.209 1.00 97.19 320 GLN A C 1
ATOM 2597 O O . GLN A 1 320 ? -15.069 5.672 13.137 1.00 97.19 320 GLN A O 1
ATOM 2602 N N . ILE A 1 321 ? -13.697 4.720 14.649 1.00 97.19 321 ILE A N 1
ATOM 2603 C CA . ILE A 1 321 ? -13.503 3.453 13.928 1.00 97.19 321 ILE A CA 1
ATOM 2604 C C . ILE A 1 321 ? -14.843 2.752 13.721 1.00 97.19 321 ILE A C 1
ATOM 2606 O O . ILE A 1 321 ? -15.174 2.378 12.600 1.00 97.19 321 ILE A O 1
ATOM 2610 N N . THR A 1 322 ? -15.627 2.600 14.790 1.00 97.94 322 THR A N 1
ATOM 2611 C CA . THR A 1 322 ? -16.928 1.916 14.731 1.00 97.94 322 THR A CA 1
ATOM 2612 C C . THR A 1 322 ? -17.874 2.638 13.772 1.00 97.94 322 THR A C 1
ATOM 2614 O O . THR A 1 322 ? -18.497 2.006 12.921 1.00 97.94 322 THR A O 1
ATOM 2617 N N . GLN A 1 323 ? -17.924 3.972 13.851 1.00 97.88 323 GLN A N 1
ATOM 2618 C CA . GLN A 1 323 ? -18.726 4.790 12.944 1.00 97.88 323 GLN A CA 1
ATOM 2619 C C . GLN A 1 323 ? -18.254 4.677 11.484 1.00 97.88 323 GLN A C 1
ATOM 2621 O O . GLN A 1 323 ? -19.082 4.559 10.589 1.00 97.88 323 GLN A O 1
ATOM 2626 N N . ALA A 1 324 ? -16.941 4.713 11.231 1.00 97.25 324 ALA A N 1
ATOM 2627 C CA . ALA A 1 324 ? -16.373 4.615 9.886 1.00 97.25 324 ALA A CA 1
ATOM 2628 C C . ALA A 1 324 ? -16.578 3.226 9.267 1.00 97.25 324 ALA A C 1
ATOM 2630 O O . ALA A 1 324 ? -16.871 3.125 8.083 1.00 97.25 324 ALA A O 1
ATOM 2631 N N . ILE A 1 325 ? -16.479 2.155 10.059 1.00 97.38 325 ILE A N 1
ATOM 2632 C CA . ILE A 1 325 ? -16.766 0.793 9.590 1.00 97.38 325 ILE A CA 1
ATOM 2633 C C . ILE A 1 325 ? -18.237 0.647 9.206 1.00 97.38 325 ILE A C 1
ATOM 2635 O O . ILE A 1 325 ? -18.539 0.033 8.186 1.00 97.38 325 ILE A O 1
ATOM 2639 N N . ALA A 1 326 ? -19.144 1.240 9.985 1.00 97.00 326 ALA A N 1
ATOM 2640 C CA . ALA A 1 326 ? -20.570 1.226 9.679 1.00 97.00 326 ALA A CA 1
ATOM 2641 C C . ALA A 1 326 ? -20.922 1.984 8.384 1.00 97.00 326 ALA A C 1
ATOM 2643 O O . ALA A 1 326 ? -21.953 1.691 7.783 1.00 97.00 326 ALA A O 1
ATOM 2644 N N . SER A 1 327 ? -20.082 2.931 7.944 1.00 95.94 327 SER A N 1
ATOM 2645 C CA . SER A 1 327 ? -20.271 3.676 6.691 1.00 95.94 327 SER A CA 1
ATOM 2646 C C . SER A 1 327 ? -19.609 3.039 5.467 1.00 95.94 327 SER A C 1
ATOM 2648 O O . SER A 1 327 ? -19.718 3.599 4.379 1.00 95.94 327 SER A O 1
ATOM 2650 N N . LEU A 1 328 ? -18.907 1.909 5.615 1.00 96.31 328 LEU A N 1
ATOM 2651 C CA . LEU A 1 328 ? -18.241 1.264 4.483 1.00 96.31 328 LEU A CA 1
ATOM 2652 C C . LEU A 1 328 ? -19.240 0.707 3.472 1.00 96.31 328 LEU A C 1
ATOM 2654 O O . LEU A 1 328 ? -20.376 0.352 3.800 1.00 96.31 328 LEU A O 1
ATOM 2658 N N . ARG A 1 329 ? -18.774 0.582 2.226 1.00 94.88 329 ARG A N 1
ATOM 2659 C CA . ARG A 1 329 ? -19.522 -0.105 1.173 1.00 94.88 329 ARG A CA 1
ATOM 2660 C C . ARG A 1 329 ? -19.823 -1.531 1.632 1.00 94.88 329 ARG A C 1
ATOM 2662 O O . ARG A 1 329 ? -18.997 -2.180 2.276 1.00 94.88 329 ARG A O 1
ATOM 2669 N N . LYS A 1 330 ? -21.014 -2.021 1.290 1.00 92.81 330 LYS A N 1
ATOM 2670 C CA . LYS A 1 330 ? -21.403 -3.405 1.592 1.00 92.81 330 LYS A CA 1
ATOM 2671 C C . LYS A 1 330 ? -20.526 -4.388 0.822 1.00 92.81 330 LYS A C 1
ATOM 2673 O O . LYS A 1 330 ? -20.013 -5.336 1.408 1.00 92.81 330 LYS A O 1
ATOM 2678 N N . ASP A 1 331 ? -20.294 -4.077 -0.452 1.00 93.81 331 ASP A N 1
ATOM 2679 C CA . ASP A 1 331 ? -19.604 -4.948 -1.393 1.00 93.81 331 ASP A CA 1
ATOM 2680 C C . ASP A 1 331 ? -18.396 -4.247 -2.023 1.00 93.81 331 ASP A C 1
ATOM 2682 O O . ASP A 1 331 ? -18.452 -3.075 -2.403 1.00 93.81 331 ASP A O 1
ATOM 2686 N N . TYR A 1 332 ? -17.308 -5.005 -2.157 1.00 96.44 332 TYR A N 1
ATOM 2687 C CA . TYR A 1 332 ? -16.060 -4.606 -2.806 1.00 96.44 332 TYR A CA 1
ATOM 2688 C C . TYR A 1 332 ? -15.797 -5.567 -3.974 1.00 96.44 332 TYR A C 1
ATOM 2690 O O . TYR A 1 332 ? -15.079 -6.552 -3.802 1.00 96.44 332 TYR A O 1
ATOM 2698 N N . PRO A 1 333 ? -16.436 -5.355 -5.141 1.00 96.38 333 PRO A N 1
ATOM 2699 C CA . PRO A 1 333 ? -16.378 -6.306 -6.246 1.00 96.38 333 PRO A CA 1
ATOM 2700 C C . PRO A 1 333 ? -14.969 -6.377 -6.834 1.00 96.38 333 PRO A C 1
ATOM 2702 O O . PRO A 1 333 ? -14.422 -5.365 -7.273 1.00 96.38 333 PRO A O 1
ATOM 2705 N N . VAL A 1 334 ? -14.413 -7.586 -6.871 1.00 95.94 334 VAL A N 1
ATOM 2706 C CA . VAL A 1 334 ? -13.100 -7.863 -7.459 1.00 95.94 334 VAL A CA 1
ATOM 2707 C C . VAL A 1 334 ? -13.256 -8.056 -8.966 1.00 95.94 334 VAL A C 1
ATOM 2709 O O . VAL A 1 334 ? -13.931 -8.984 -9.409 1.00 95.94 334 VAL A O 1
ATOM 2712 N N . LEU A 1 335 ? -12.640 -7.176 -9.752 1.00 94.00 335 LEU A N 1
ATOM 2713 C CA . LEU A 1 335 ? -12.598 -7.244 -11.212 1.00 94.00 335 LEU A CA 1
ATOM 2714 C C . LEU A 1 335 ? -11.267 -7.857 -11.659 1.00 94.00 335 LEU A C 1
ATOM 2716 O O . LEU A 1 335 ? -10.213 -7.461 -11.169 1.00 94.00 335 LEU A O 1
ATOM 2720 N N . ILE A 1 336 ? -11.300 -8.824 -12.574 1.00 91.12 336 ILE A N 1
ATOM 2721 C CA . ILE A 1 336 ? -10.104 -9.547 -13.030 1.00 91.12 336 ILE A CA 1
ATOM 2722 C C . ILE A 1 336 ? -10.113 -9.606 -14.560 1.00 91.12 336 ILE A C 1
ATOM 2724 O O . ILE A 1 336 ? -11.158 -9.857 -15.157 1.00 91.12 336 ILE A O 1
ATOM 2728 N N . ASP A 1 337 ? -8.942 -9.454 -15.184 1.00 84.44 337 ASP A N 1
ATOM 2729 C CA . ASP A 1 337 ? -8.720 -9.563 -16.640 1.00 84.44 337 ASP A CA 1
ATOM 2730 C C . ASP A 1 337 ? -8.823 -11.014 -17.189 1.00 84.44 337 ASP A C 1
ATOM 2732 O O . ASP A 1 337 ? -8.132 -11.382 -18.144 1.00 84.44 337 ASP A O 1
ATOM 2736 N N . GLN A 1 338 ? -9.633 -11.889 -16.584 1.00 71.00 338 GLN A N 1
ATOM 2737 C CA . GLN A 1 338 ? -9.791 -13.275 -17.040 1.00 71.00 338 GLN A CA 1
ATOM 2738 C C . GLN A 1 338 ? -11.020 -13.423 -17.945 1.00 71.00 338 GLN A C 1
ATOM 2740 O O . GLN A 1 338 ? -12.154 -13.173 -17.537 1.00 71.00 338 GLN A O 1
ATOM 2745 N N . LEU A 1 339 ? -10.786 -13.872 -19.182 1.00 54.47 339 LEU A N 1
ATOM 2746 C CA . LEU A 1 339 ? -11.834 -14.455 -20.017 1.00 54.47 339 LEU A CA 1
ATOM 2747 C C . LEU A 1 339 ? -12.314 -15.764 -19.363 1.00 54.47 339 LEU A C 1
ATOM 2749 O O . LEU A 1 339 ? -11.494 -16.457 -18.752 1.00 54.47 339 LEU A O 1
ATOM 2753 N N . PRO A 1 340 ? -13.604 -16.128 -19.489 1.00 58.47 340 PRO A N 1
ATOM 2754 C CA . PRO A 1 340 ? -14.092 -17.426 -19.038 1.00 58.47 340 PRO A CA 1
ATOM 2755 C C . PRO A 1 340 ? -13.192 -18.539 -19.586 1.00 58.47 340 PRO A C 1
ATOM 2757 O O . PRO A 1 340 ? -12.810 -18.458 -20.761 1.00 58.47 340 PRO A O 1
ATOM 2760 N N . PRO A 1 341 ? -12.840 -19.561 -18.781 1.00 67.00 341 PRO A N 1
ATOM 2761 C CA . PRO A 1 341 ? -12.098 -20.695 -19.305 1.00 67.00 341 PRO A CA 1
ATOM 2762 C C . PRO A 1 341 ? -12.854 -21.243 -20.524 1.00 67.00 341 PRO A C 1
ATOM 2764 O O . PRO A 1 341 ? -14.089 -21.331 -20.478 1.00 67.00 341 PRO A O 1
ATOM 2767 N N . PRO A 1 342 ? -12.154 -21.565 -21.629 1.00 71.88 342 PRO A N 1
ATOM 2768 C CA . PRO A 1 342 ? -12.807 -22.169 -22.777 1.00 71.88 342 PRO A CA 1
ATOM 2769 C C . PRO A 1 342 ? -13.565 -23.419 -22.306 1.00 71.88 342 PRO A C 1
ATOM 2771 O O . PRO A 1 342 ? -13.070 -24.124 -21.417 1.00 71.88 342 PRO A O 1
ATOM 2774 N N . PRO A 1 343 ? -14.772 -23.683 -22.841 1.00 79.00 343 PRO A N 1
ATOM 2775 C CA . PRO A 1 343 ? -15.544 -24.850 -22.442 1.00 79.00 343 PRO A CA 1
ATOM 2776 C C . PRO A 1 343 ? -14.671 -26.102 -22.581 1.00 79.00 343 PRO A C 1
ATOM 2778 O O . PRO A 1 343 ? -13.898 -26.189 -23.544 1.00 79.00 343 PRO A O 1
ATOM 2781 N N . PRO A 1 344 ? -14.754 -27.051 -21.629 1.00 82.00 344 PRO A N 1
ATOM 2782 C CA . PRO A 1 344 ? -13.959 -28.263 -21.700 1.00 82.00 344 PRO A CA 1
ATOM 2783 C C . PRO A 1 344 ? -14.193 -28.929 -23.061 1.00 82.00 344 PRO A C 1
ATOM 2785 O O . PRO A 1 344 ? -15.338 -28.954 -23.531 1.00 82.00 344 PRO A O 1
ATOM 2788 N N . PRO A 1 345 ? -13.137 -29.445 -23.719 1.00 81.19 345 PRO A N 1
ATOM 2789 C CA . PRO A 1 345 ? -13.318 -30.181 -24.958 1.00 81.19 345 PRO A CA 1
ATOM 2790 C C . PRO A 1 345 ? -14.331 -31.310 -24.713 1.00 81.19 345 PRO A C 1
ATOM 2792 O O . PRO A 1 345 ? -14.305 -31.917 -23.635 1.00 81.19 345 PRO A O 1
ATOM 2795 N N . PRO A 1 346 ? -15.246 -31.578 -25.665 1.00 84.25 346 PRO A N 1
ATOM 2796 C CA . PRO A 1 346 ? -16.227 -32.641 -25.514 1.00 84.25 346 PRO A CA 1
ATOM 2797 C C . PRO A 1 346 ? -15.484 -33.929 -25.179 1.00 84.25 346 PRO A C 1
ATOM 2799 O O . PRO A 1 346 ? -14.567 -34.329 -25.899 1.00 84.25 346 PRO A O 1
ATOM 2802 N N . THR A 1 347 ? -15.842 -34.539 -24.050 1.00 82.69 347 THR A N 1
ATOM 2803 C CA . THR A 1 347 ? -15.231 -35.787 -23.602 1.00 82.69 347 THR A CA 1
ATOM 2804 C C . THR A 1 347 ? -15.394 -36.793 -24.741 1.00 82.69 347 THR A C 1
ATOM 2806 O O . THR A 1 347 ? -16.529 -36.995 -25.190 1.00 82.69 347 THR A O 1
ATOM 2809 N N . PRO A 1 348 ? -14.307 -37.382 -25.278 1.00 82.19 348 PRO A N 1
ATOM 2810 C CA . PRO A 1 348 ? -14.446 -38.394 -26.311 1.00 82.19 348 PRO A CA 1
ATOM 2811 C C . PRO A 1 348 ? -15.353 -39.504 -25.764 1.00 82.19 348 PRO A C 1
ATOM 2813 O O . PRO A 1 348 ? -15.226 -39.853 -24.585 1.00 82.19 348 PRO A O 1
ATOM 2816 N N . PRO A 1 349 ? -16.304 -40.016 -26.568 1.00 82.56 349 PRO A N 1
ATOM 2817 C CA . PRO A 1 349 ? -17.258 -41.012 -26.103 1.00 82.56 349 PRO A CA 1
ATOM 2818 C C . PRO A 1 349 ? -16.492 -42.173 -25.471 1.00 82.56 349 PRO A C 1
ATOM 2820 O O . PRO A 1 349 ? -15.573 -42.706 -26.100 1.00 82.56 349 PRO A O 1
ATOM 2823 N N . GLU A 1 350 ? -16.842 -42.533 -24.227 1.00 79.31 350 GLU A N 1
ATOM 2824 C CA . GLU A 1 350 ? -16.224 -43.673 -23.547 1.00 79.31 350 GLU A CA 1
ATOM 2825 C C . GLU A 1 350 ? -16.231 -44.867 -24.513 1.00 79.31 350 GLU A C 1
ATOM 2827 O O . GLU A 1 350 ? -17.296 -45.208 -25.050 1.00 79.31 350 GLU A O 1
ATOM 2832 N N . PRO A 1 351 ? -15.073 -45.504 -24.778 1.00 80.12 351 PRO A N 1
ATOM 2833 C CA . PRO A 1 351 ? -15.046 -46.665 -25.646 1.00 80.12 351 PRO A CA 1
ATOM 2834 C C . PRO A 1 351 ? -16.028 -47.697 -25.084 1.00 80.12 351 PRO A C 1
ATOM 2836 O O . PRO A 1 351 ? -16.038 -47.931 -23.869 1.00 80.12 351 PRO A O 1
ATOM 2839 N N . PRO A 1 352 ? -16.874 -48.312 -25.933 1.00 78.19 352 PRO A N 1
ATOM 2840 C CA . PRO A 1 352 ? -17.938 -49.188 -25.474 1.00 78.19 352 PRO A CA 1
ATOM 2841 C C . PRO A 1 352 ? -17.339 -50.253 -24.565 1.00 78.19 352 PRO A C 1
ATOM 2843 O O . PRO A 1 352 ? -16.461 -51.013 -24.987 1.00 78.19 352 PRO A O 1
ATOM 2846 N N . ARG A 1 353 ? -17.796 -50.284 -23.304 1.00 74.75 353 ARG A N 1
ATOM 2847 C CA . ARG A 1 353 ? -17.348 -51.258 -22.305 1.00 74.75 353 ARG A CA 1
ATOM 2848 C C . ARG A 1 353 ? -17.462 -52.647 -22.922 1.00 74.75 353 ARG A C 1
ATOM 2850 O O . ARG A 1 353 ? -18.566 -53.164 -23.109 1.00 74.75 353 ARG A O 1
ATOM 2857 N N . LYS A 1 354 ? -16.321 -53.246 -23.282 1.00 73.81 354 LYS A N 1
ATOM 2858 C CA . LYS A 1 354 ? -16.272 -54.599 -23.842 1.00 73.81 354 LYS A CA 1
ATOM 2859 C C . LYS A 1 354 ? -16.869 -55.528 -22.791 1.00 73.81 354 LYS A C 1
ATOM 2861 O O . LYS A 1 354 ? -16.229 -55.808 -21.780 1.00 73.81 354 LYS A O 1
ATOM 2866 N N . LYS A 1 355 ? -18.107 -55.987 -23.010 1.00 70.38 355 LYS A N 1
ATOM 2867 C CA . LYS A 1 355 ? -18.748 -57.002 -22.169 1.00 70.38 355 LYS A CA 1
ATOM 2868 C C . LYS A 1 355 ? -17.819 -58.216 -22.150 1.00 70.38 355 LYS A C 1
ATOM 2870 O O . LYS A 1 355 ? -17.665 -58.890 -23.171 1.00 70.38 355 LYS A O 1
ATOM 2875 N N . ARG A 1 356 ? -17.143 -58.456 -21.019 1.00 66.12 356 ARG A N 1
ATOM 2876 C CA . ARG A 1 356 ? -16.307 -59.647 -20.827 1.00 66.12 356 ARG A CA 1
ATOM 2877 C C . ARG A 1 356 ? -17.204 -60.859 -21.070 1.00 66.12 356 ARG A C 1
ATOM 2879 O O . ARG A 1 356 ? -18.224 -61.042 -20.411 1.00 66.12 356 ARG A O 1
ATOM 2886 N N . LYS A 1 357 ? -16.852 -61.642 -22.087 1.00 66.62 357 LYS A N 1
ATOM 2887 C CA . LYS A 1 357 ? -17.554 -62.860 -22.490 1.00 66.62 357 LYS A CA 1
ATOM 2888 C C . LYS A 1 357 ? -17.334 -63.931 -21.415 1.00 66.62 357 LYS A C 1
ATOM 2890 O O . LYS A 1 357 ? -16.357 -64.669 -21.464 1.00 66.62 357 LYS A O 1
ATOM 2895 N N . TRP A 1 358 ? -18.235 -63.965 -20.436 1.00 64.00 358 TRP A N 1
ATOM 2896 C CA . TRP A 1 358 ? -18.248 -64.879 -19.286 1.00 64.00 358 TRP A CA 1
ATOM 2897 C C . TRP A 1 358 ? -18.273 -66.372 -19.665 1.00 64.00 358 TRP A C 1
ATOM 2899 O O . TRP A 1 358 ? -17.814 -67.211 -18.900 1.00 64.00 358 TRP A O 1
ATOM 2909 N N . TYR A 1 359 ? -18.712 -66.709 -20.879 1.00 64.81 359 TYR A N 1
ATOM 2910 C CA . TYR A 1 359 ? -18.808 -68.093 -21.350 1.00 64.81 359 TYR A CA 1
ATOM 2911 C C . TYR A 1 359 ? -17.459 -68.778 -21.645 1.00 64.81 359 TYR A C 1
ATOM 2913 O O . TYR A 1 359 ? -17.434 -69.980 -21.882 1.00 64.81 359 TYR A O 1
ATOM 2921 N N . LYS A 1 360 ? -16.324 -68.061 -21.618 1.00 57.19 360 LYS A N 1
ATOM 2922 C CA . LYS A 1 360 ? -14.997 -68.694 -21.762 1.00 57.19 360 LYS A CA 1
ATOM 2923 C C . LYS A 1 360 ? -14.481 -69.377 -20.487 1.00 57.19 360 LYS A C 1
ATOM 2925 O O . LYS A 1 360 ? -13.452 -70.032 -20.564 1.00 57.19 360 LYS A O 1
ATOM 2930 N N . LEU A 1 361 ? -15.172 -69.256 -19.349 1.00 58.75 361 LEU A N 1
ATOM 2931 C CA . LEU A 1 361 ? -14.765 -69.915 -18.098 1.00 58.75 361 LEU A CA 1
ATOM 2932 C C . LEU A 1 361 ? -15.263 -71.366 -17.947 1.00 58.75 361 LEU A C 1
ATOM 2934 O O . LEU A 1 361 ? -14.829 -72.045 -17.029 1.00 58.75 361 LEU A O 1
ATOM 2938 N N . TRP A 1 362 ? -16.149 -71.846 -18.826 1.00 59.22 362 TRP A N 1
ATOM 2939 C CA . TRP A 1 362 ? -16.817 -73.152 -18.676 1.00 59.22 362 TRP A CA 1
ATOM 2940 C C . TRP A 1 362 ? -16.323 -74.244 -19.640 1.00 59.22 362 TRP A C 1
ATOM 2942 O O . TRP A 1 362 ? -16.894 -75.325 -19.673 1.00 59.22 362 TRP A O 1
ATOM 2952 N N . LEU A 1 363 ? -15.285 -73.980 -20.441 1.00 54.97 363 LEU A N 1
ATOM 2953 C CA . LEU A 1 363 ? -14.764 -74.926 -21.448 1.00 54.97 363 LEU A CA 1
ATOM 2954 C C . LEU A 1 363 ? -13.362 -75.465 -21.121 1.00 54.97 363 LEU A C 1
ATOM 2956 O O . LEU A 1 363 ? -12.714 -76.060 -21.975 1.00 54.97 363 LEU A O 1
ATOM 2960 N N . SER A 1 364 ? -12.883 -75.247 -19.898 1.00 51.06 364 SER A N 1
ATOM 2961 C CA . SER A 1 364 ? -11.631 -75.815 -19.395 1.00 51.06 364 SER A CA 1
ATOM 2962 C C . SER A 1 364 ? -11.925 -76.687 -18.177 1.00 51.06 364 SER A C 1
ATOM 2964 O O . SER A 1 364 ? -11.694 -76.288 -17.036 1.00 51.06 364 SER A O 1
ATOM 2966 N N . THR A 1 365 ? -12.523 -77.844 -18.427 1.00 55.19 365 THR A N 1
ATOM 2967 C CA . THR A 1 365 ? -12.582 -79.019 -17.546 1.00 55.19 365 THR A CA 1
ATOM 2968 C C . THR A 1 365 ? -12.691 -80.222 -18.465 1.00 55.19 365 THR A C 1
ATOM 2970 O O . THR A 1 365 ? -11.988 -81.215 -18.192 1.00 55.19 365 THR A O 1
#

Radius of gyration: 38.9 Å; chains: 1; bounding box: 69×133×134 Å

pLDDT: mean 70.72, std 24.03, range [34.97, 98.5]

Foldseek 3Di:
DDDDDDDDDDDDDDDDDDDDDDDDDDDDDDDDDDDDDDDDDDDDDDDDDDDDDDPPPPPPDPPPPPPPQLCPDPPDDPPDPDDDDDDDPDDDDPPPDDDDDDDDDDDDDDDDDDDDDDDDDDDDDDDDDDDDDDDPDPDDVVVVVVVVPPPPDDDDPDDPCDPVNLVPLDFAAPVCPLVPLQCQLQQPPVDFVVSAEAEPDDQVVDPLSVVVVVVCVVCLQSLLSVLLVVCLVVLAFWAKEWESPDADPPDRPGTHIHIGGLVSRQSSQDQVSLCQRFDDQSLFWGKYKYWYARPNSNHIYIYIDTRTHDPVSSVVCVPSSVVSVVPYDPGRDRGHPDDPDDPPDPDPPDDPPPPPPPVVVPPPD

Sequence (365 aa):
MVAGAPLESNRHQSQEHNQHHHQHRPSRRPQQQPEQYDLQESQKHTKNKQGYYKQTKTQKQPQQEQEVHDTWGVGGEWYDHHDEEVDYEATHDAWGRKVHFSPARTVPLEPPSVSSTVVENFTVNALPSNKLGLSAYPISRTLSYAYSGTATSFGSSGGRNTMPQIADVHFLESQGEALRCVRRAFYNKSRRAEERFHWLFPPEKDERVRMLLNWIQSGSFSIASFGLQKFLQTRERGALIVNAGYIPTNSMSEPVVDWITWDQIQPTMDRVLQESVGYYNPAVHIVIFVFLPSPSGNSLAIWRRKIPIPNSIRLAYQAQITQAIASLRKDYPVLIDQLPPPPPPPTPPEPPRKKRKWYKLWLST

Secondary structure (DSSP, 8-state):
--PPPPPP--------------------PPP-PPP----------------------------------------S-----------------TT------PPP---------------------------S----PPPPHHHHHHHHT-------------HHHHH-------TTHHHHTTHHHHH-SSS-HHHHEE----GGGSHHHHHHHHHHHHTHHHHHHHHHHHHHHH-S-EEEEEETT---TT-SSS---EEEEHHHHGGG--HHHHHHHHS--TTTEEEEEEEEE-TTSS-EEEEEEEEEPPHHHHHHTHHHHHHHHHTS-S--PPP--PPPPPPPPPPPPPPP-----GGGGSS--